Protein AF-A0AAE0S2U2-F1 (afdb_monomer)

Radius of gyration: 25.46 Å; Cα contacts (8 Å, |Δi|>4): 441; chains: 1; bounding box: 69×52×66 Å

Secondary structure (DSSP, 8-state):
-EESSS-TTT--EEEEEE--B-TT--BSS--EEEEPP--HHHHTTS-HHHHHHHHHTSHHHHHHH----HHHHHHHHHHHHHHHS-TT-----STTHHHHHHHHHHH-HHHHHHHHHHHHHHHHHHHHT-TTTT-----S---EEEEEE--TT-SHHHHHHHHHSTT--EEE-TTS---SSSTTSHHHHHHHHHHHHS--EEEEETTTTTTTS----PBPTTSPBPPP-HHHHHHHHHHHHHHHTT----EEEE--HHHHHHSPP-HHHHHHHHHHHHHHHHHHHTT--SEEEEEETTEEEEEEHHHHSS------TTSHHHHHHHHHH---TT-SS---

Sequence (340 aa):
MEMTGLNPLTDKVLEIAIVPTDSELNTLDAGFSMVVRYPESIVGEMDEWCLDQHTKNGLINECLKAPNVLTEVEQLSIDLLHAVYRKRQSPLCGNSVFQDRAFMKHHMFGLYSIFITGLLTSARDRDSGDTQCACGSDRQSEWYRFGEIDGARLGFIAATASIAQRDVNFVLIPEIPFELKGAKGFLQTLKERIRHKKHAVIVVAEGAGQHLLSSLKRTDPSGNPKMGDIGVYLKNQINEFFTSEGIEINLKYIDPSYLIRSVPPNTGDNLFSATLAQNAVHAAMSGYTDAVLSLWHGVYCIIPSHLTTSGINRVTPEGRLWLNVLESTGSLILLADYRI

Foldseek 3Di:
DDKLDQDLVQIADFKDWDFDADPVRHTQDPTDIAGAADDPVRSVVGDPVSVVVCVVVVSSVCNNVGPDHLQNVLVVLVVVCVVRDPQLQDADDDDCSVRVLSNCVRRRVVSNVSNVSNVVCVVCCVPPVDPPVPDDPDDDDADEEEEAEEDLQAQQVQLVVCLVDLQAQEGFTLVFAAACDDPLHPLNVVVVCCVVPVYHYYYYYQNGPQVVDDQPQDADPVRHRDTDRVQVVVQVVNVVSCVVVVHDDDHDYDYCHVVVVVDDDDPVRVVVVVVLVVVVVVCVVVPDDQWHWDADPNDIDTGHVVVVPPDDDYDDCPDPSNVSSCVSNVDPRGPPPPDD

Mean predicted aligned error: 17.21 Å

Nearest PDB structures (foldseek):
  7vh4-assembly2_A  TM=8.389E-01  e=1.187E-08  Escherichia coli K-12
  5cy4-assembly3_E  TM=8.244E-01  e=1.513E-08  Acinetobacter baumannii
  1j9a-assembly1_A-2  TM=8.000E-01  e=1.340E-08  Haemophilus influenzae
  7vh4-assembly1_C  TM=8.247E-01  e=2.462E-08  Escherichia coli K-12
  7vh4-assembly1_D-2  TM=7.919E-01  e=1.816E-08  Escherichia coli K-12

InterPro domains:
  IPR000023 Phosphofructokinase domain [PF00365] (148-283)
  IPR012337 Ribonuclease H-like superfamily [SSF53098] (1-109)
  IPR013520 Ribonuclease H-like domain [PF00929] (2-108)
  IPR035966 Phosphofructokinase superfamily [G3DSA:3.40.50.460] (133-271)
  IPR035966 Phosphofructokinase superfamily [SSF53784] (143-331)
  IPR036397 Ribonuclease H superfamily [G3DSA:3.30.420.10] (1-121)
  IPR050929 Phosphofructokinase type A [PTHR45770] (151-331)

Solvent-accessible surface area (backbone atoms only — not comparable to full-atom values): 19940 Å² total; per-residue (Å²): 109,44,55,48,59,92,46,54,90,79,39,51,75,40,33,47,66,49,70,47,54,52,98,86,67,49,71,76,47,89,55,52,74,49,49,23,45,49,58,66,75,65,63,67,68,30,51,75,66,52,47,53,53,32,54,75,74,42,49,53,65,44,18,64,67,35,88,40,46,65,71,54,55,34,50,52,53,42,52,53,48,58,72,76,34,63,93,48,68,53,79,88,78,67,98,59,42,68,59,50,48,48,35,25,55,65,78,31,50,72,46,37,45,53,40,49,51,11,53,52,36,69,54,36,49,61,73,76,73,41,102,44,93,81,68,76,95,68,88,85,84,64,71,30,48,38,37,36,34,70,21,81,73,36,27,58,55,46,44,52,51,34,52,75,41,66,73,34,40,42,80,43,24,42,78,56,78,78,52,60,67,58,94,85,6,53,55,48,51,50,51,52,42,37,76,76,65,66,49,56,28,40,38,34,14,47,33,16,64,57,88,77,46,82,81,63,93,43,60,47,100,87,70,46,78,50,78,67,68,42,63,64,51,49,53,51,53,50,53,55,50,34,58,75,69,74,46,91,78,52,81,41,81,41,74,48,45,65,59,67,73,68,53,79,75,51,74,68,54,48,54,51,51,53,52,51,52,54,52,48,52,51,40,45,76,71,67,56,69,72,58,43,80,47,78,55,97,92,39,84,41,83,38,52,44,76,65,64,73,72,59,78,90,67,66,46,78,90,31,71,70,42,49,48,33,38,67,46,29,68,44,81,78,71,66,82,78,74,72,131

Structure (mmCIF, N/CA/C/O backbone):
data_AF-A0AAE0S2U2-F1
#
_entry.id   AF-A0AAE0S2U2-F1
#
loop_
_atom_site.group_PDB
_atom_site.id
_atom_site.type_symbol
_atom_site.label_atom_id
_atom_site.label_alt_id
_atom_site.label_comp_id
_atom_site.label_asym_id
_atom_site.label_entity_id
_atom_site.label_seq_id
_atom_site.pdbx_PDB_ins_code
_atom_site.Cartn_x
_atom_site.Cartn_y
_atom_site.Cartn_z
_atom_site.occupancy
_atom_site.B_iso_or_equiv
_atom_site.auth_seq_id
_atom_site.auth_comp_id
_atom_site.auth_asym_id
_atom_site.auth_atom_id
_atom_site.pdbx_PDB_model_num
ATOM 1 N N . MET A 1 1 ? 20.620 13.687 2.223 1.00 87.88 1 MET A N 1
ATOM 2 C CA . MET A 1 1 ? 21.925 13.547 1.541 1.00 87.88 1 MET A CA 1
ATOM 3 C C . MET A 1 1 ? 21.866 14.386 0.275 1.00 87.88 1 MET A C 1
ATOM 5 O O . MET A 1 1 ? 20.804 14.406 -0.332 1.00 87.88 1 MET A O 1
ATOM 9 N N . GLU A 1 2 ? 22.943 15.065 -0.117 1.00 91.38 2 GLU A N 1
ATOM 10 C CA . GLU A 1 2 ? 22.978 15.827 -1.378 1.00 91.38 2 GLU A CA 1
ATOM 11 C C . GLU A 1 2 ? 23.714 15.041 -2.464 1.00 91.38 2 GLU A C 1
ATOM 13 O O . GLU A 1 2 ? 24.651 14.288 -2.179 1.00 91.38 2 GLU A O 1
ATOM 18 N N . MET A 1 3 ? 23.271 15.178 -3.713 1.00 92.94 3 MET A N 1
ATOM 19 C CA . MET A 1 3 ? 23.683 14.325 -4.833 1.00 92.94 3 MET A CA 1
ATOM 20 C C . MET A 1 3 ? 23.850 15.139 -6.120 1.00 92.94 3 MET A C 1
ATOM 22 O O . MET A 1 3 ? 23.280 16.222 -6.256 1.00 92.94 3 MET A O 1
ATOM 26 N N . THR A 1 4 ? 24.580 14.586 -7.091 1.00 91.06 4 THR A N 1
ATOM 27 C CA . THR A 1 4 ? 24.701 15.164 -8.443 1.00 91.06 4 THR A CA 1
ATOM 28 C C . THR A 1 4 ? 23.461 14.945 -9.321 1.00 91.06 4 THR A C 1
ATOM 30 O O . THR A 1 4 ? 23.426 15.401 -10.457 1.00 91.06 4 THR A O 1
ATOM 33 N N . GLY A 1 5 ? 22.455 14.227 -8.820 1.00 89.94 5 GLY A N 1
ATOM 34 C CA . GLY A 1 5 ? 21.227 13.901 -9.538 1.00 89.94 5 GLY A CA 1
ATOM 35 C C . GLY A 1 5 ? 20.399 12.854 -8.791 1.00 89.94 5 GLY A C 1
ATOM 36 O O . GLY A 1 5 ? 20.626 12.592 -7.607 1.00 89.94 5 GLY A O 1
ATOM 37 N N . LEU A 1 6 ? 19.416 12.258 -9.473 1.00 87.81 6 LEU A N 1
ATOM 38 C CA . LEU A 1 6 ? 18.463 11.312 -8.878 1.00 87.81 6 LEU A CA 1
ATOM 39 C C . LEU A 1 6 ? 18.668 9.844 -9.292 1.00 87.81 6 LEU A C 1
ATOM 41 O O . LEU A 1 6 ? 17.897 8.984 -8.861 1.00 87.81 6 LEU A O 1
ATOM 45 N N . ASN A 1 7 ? 19.683 9.522 -10.090 1.00 87.94 7 ASN A N 1
ATOM 46 C CA . ASN A 1 7 ? 19.990 8.167 -10.536 1.00 87.94 7 ASN A CA 1
ATOM 47 C C . ASN A 1 7 ? 21.205 7.583 -9.782 1.00 87.94 7 ASN A C 1
ATOM 49 O O . ASN A 1 7 ? 22.346 7.889 -10.125 1.00 87.94 7 ASN A O 1
ATOM 53 N N . PRO A 1 8 ? 21.000 6.649 -8.833 1.00 87.75 8 PRO A N 1
ATOM 54 C CA . PRO A 1 8 ? 22.076 6.076 -8.018 1.00 87.75 8 PRO A CA 1
ATOM 55 C C . PRO A 1 8 ? 23.135 5.279 -8.790 1.00 87.75 8 PRO A C 1
ATOM 57 O O . PRO A 1 8 ? 24.134 4.889 -8.203 1.00 87.75 8 PRO A O 1
ATOM 60 N N . LEU A 1 9 ? 22.898 4.936 -10.062 1.00 85.94 9 LEU A N 1
ATOM 61 C CA . LEU A 1 9 ? 23.867 4.189 -10.873 1.00 85.94 9 LEU A CA 1
ATOM 62 C C . LEU A 1 9 ? 24.888 5.107 -11.550 1.00 85.94 9 LEU A C 1
ATOM 64 O O . LEU A 1 9 ? 26.018 4.692 -11.808 1.00 85.94 9 LEU A O 1
ATOM 68 N N . THR A 1 10 ? 24.488 6.337 -11.869 1.00 87.94 10 THR A N 1
ATOM 69 C CA . THR A 1 10 ? 25.314 7.299 -12.610 1.00 87.94 10 THR A CA 1
ATOM 70 C C . THR A 1 10 ? 25.823 8.403 -11.699 1.00 87.94 10 THR A C 1
ATOM 72 O O . THR A 1 10 ? 27.013 8.726 -11.722 1.00 87.94 10 THR A O 1
ATOM 75 N N . ASP A 1 11 ? 24.947 8.907 -10.840 1.00 92.94 11 ASP A N 1
ATOM 76 C CA . ASP A 1 11 ? 25.164 10.109 -10.051 1.00 92.94 11 ASP A CA 1
ATOM 77 C C . ASP A 1 11 ? 25.975 9.797 -8.786 1.00 92.94 11 ASP A C 1
ATOM 79 O O . ASP A 1 11 ? 26.218 8.638 -8.447 1.00 92.94 11 ASP A O 1
ATOM 83 N N . LYS A 1 12 ? 26.469 10.832 -8.104 1.00 92.75 12 LYS A N 1
ATOM 84 C CA . LYS A 1 12 ? 27.379 10.733 -6.955 1.00 92.75 12 LYS A CA 1
ATOM 85 C C . LYS A 1 12 ? 26.814 11.440 -5.728 1.00 92.75 12 LYS A C 1
ATOM 87 O O . LYS A 1 12 ? 26.035 12.381 -5.850 1.00 92.75 12 LYS A O 1
ATOM 92 N N . VAL A 1 13 ? 27.238 10.986 -4.548 1.00 94.31 13 VAL A N 1
ATOM 93 C CA . VAL A 1 13 ? 26.891 11.581 -3.248 1.00 94.31 13 VAL A CA 1
ATOM 94 C C . VAL A 1 13 ? 27.828 12.746 -2.956 1.00 94.31 13 VAL A C 1
ATOM 96 O O . VAL A 1 13 ? 29.007 12.510 -2.727 1.00 94.31 13 VAL A O 1
ATOM 99 N N . LEU A 1 14 ? 27.318 13.976 -2.935 1.00 93.44 14 LEU A N 1
ATOM 100 C CA . LEU A 1 14 ? 28.101 15.195 -2.705 1.00 93.44 14 LEU A CA 1
ATOM 101 C C . LEU A 1 14 ? 28.275 15.517 -1.219 1.00 93.44 14 LEU A C 1
ATOM 103 O O . LEU A 1 14 ? 29.364 15.897 -0.800 1.00 93.44 14 LEU A O 1
ATOM 107 N N . GLU A 1 15 ? 27.225 15.350 -0.417 1.00 93.62 15 GLU A N 1
ATOM 108 C CA . GLU A 1 15 ? 27.250 15.679 1.011 1.00 93.62 15 GLU A CA 1
ATOM 109 C C . GLU A 1 15 ? 26.407 14.704 1.826 1.00 93.62 15 GLU A C 1
ATOM 111 O O . GLU A 1 15 ? 25.325 14.267 1.414 1.00 93.62 15 GLU A O 1
ATOM 116 N N . ILE A 1 16 ? 26.896 14.405 3.027 1.00 92.62 16 ILE A N 1
ATOM 117 C CA . ILE A 1 16 ? 26.195 13.599 4.015 1.00 92.62 16 ILE A CA 1
ATOM 118 C C . ILE A 1 16 ? 26.102 14.374 5.318 1.00 92.62 16 ILE A C 1
ATOM 120 O O . ILE A 1 16 ? 27.118 14.724 5.914 1.00 92.62 16 ILE A O 1
ATOM 124 N N . ALA A 1 17 ? 24.866 14.562 5.772 1.00 90.94 17 ALA A N 1
ATOM 125 C CA . ALA A 1 17 ? 24.547 15.085 7.086 1.00 90.94 17 ALA A CA 1
ATOM 126 C C . ALA A 1 17 ? 23.823 14.008 7.900 1.00 90.94 17 ALA A C 1
ATOM 128 O O . ALA A 1 17 ? 22.846 13.421 7.425 1.00 90.94 17 ALA A O 1
ATOM 129 N N . ILE A 1 18 ? 24.295 13.743 9.117 1.00 89.44 18 ILE A N 1
ATOM 130 C CA . ILE A 1 18 ? 23.689 12.780 10.041 1.00 89.44 18 ILE A CA 1
ATOM 131 C C . ILE A 1 18 ? 23.432 13.490 11.359 1.00 89.44 18 ILE A C 1
ATOM 133 O O . ILE A 1 18 ? 24.363 14.008 11.963 1.00 89.44 18 ILE A O 1
ATOM 137 N N . VAL A 1 19 ? 22.181 13.458 11.821 1.00 89.81 19 VAL A N 1
ATOM 138 C CA . VAL A 1 19 ? 21.776 13.954 13.142 1.00 89.81 19 VAL A CA 1
ATOM 139 C C . VAL A 1 19 ? 21.054 12.826 13.884 1.00 89.81 19 VAL A C 1
ATOM 141 O O . VAL A 1 19 ? 19.895 12.532 13.575 1.00 89.81 19 VAL A O 1
ATOM 144 N N . PRO A 1 20 ? 21.724 12.151 14.833 1.00 87.38 20 PRO A N 1
ATOM 145 C CA . PRO A 1 20 ? 21.109 11.092 15.622 1.00 87.38 20 PRO A CA 1
ATOM 146 C C . PRO A 1 20 ? 20.033 11.642 16.565 1.00 87.38 20 PRO A C 1
ATOM 148 O O . PRO A 1 20 ? 20.281 12.569 17.335 1.00 87.38 20 PRO A O 1
ATOM 151 N N . THR A 1 21 ? 18.842 11.049 16.533 1.00 84.31 21 THR A N 1
ATOM 152 C CA . THR A 1 21 ? 17.700 11.421 17.382 1.00 84.31 21 THR A CA 1
ATOM 153 C C . THR A 1 21 ? 17.050 10.212 18.057 1.00 84.31 21 THR A C 1
ATOM 155 O O . THR A 1 21 ? 17.259 9.065 17.642 1.00 84.31 21 THR A O 1
ATOM 158 N N . ASP A 1 22 ? 16.283 10.462 19.119 1.00 81.38 22 ASP A N 1
ATOM 159 C CA . ASP A 1 22 ? 15.347 9.492 19.694 1.00 81.38 22 ASP A CA 1
ATOM 160 C C . ASP A 1 22 ? 13.987 9.495 18.960 1.00 81.38 22 ASP A C 1
ATOM 162 O O . ASP A 1 22 ? 13.779 10.204 17.974 1.00 81.38 22 ASP A O 1
ATOM 166 N N . SER A 1 23 ? 13.034 8.684 19.429 1.00 77.19 23 SER A N 1
ATOM 167 C CA . SER A 1 23 ? 11.693 8.593 18.831 1.00 77.19 23 SER A CA 1
ATOM 168 C C . SER A 1 23 ? 10.849 9.867 18.958 1.00 77.19 23 SER A C 1
ATOM 170 O O . SER A 1 23 ? 9.829 9.975 18.281 1.00 77.19 23 SER A O 1
ATOM 172 N N . GLU A 1 24 ? 11.242 10.802 19.823 1.00 81.62 24 GLU A N 1
ATOM 173 C CA . GLU A 1 24 ? 10.578 12.092 20.037 1.00 81.62 24 GLU A CA 1
ATOM 174 C C . GLU A 1 24 ? 11.310 13.245 19.326 1.00 81.62 24 GLU A C 1
ATOM 176 O O . GLU A 1 24 ? 10.922 14.401 19.474 1.00 81.62 24 GLU A O 1
ATOM 181 N N . LEU A 1 25 ? 12.312 12.925 18.493 1.00 80.69 25 LEU A N 1
ATOM 182 C CA . LEU A 1 25 ? 13.157 13.863 17.747 1.00 80.69 25 LEU A CA 1
ATOM 183 C C . LEU A 1 25 ? 14.095 14.708 18.624 1.00 80.69 25 LEU A C 1
ATOM 185 O O . LEU A 1 25 ? 14.601 15.734 18.165 1.00 80.69 25 LEU A O 1
ATOM 189 N N . ASN A 1 26 ? 14.392 14.271 19.850 1.00 85.69 26 ASN A N 1
ATOM 190 C CA . ASN A 1 26 ? 15.444 14.896 20.648 1.00 85.69 26 ASN A CA 1
ATOM 191 C C . ASN A 1 26 ? 16.816 14.440 20.135 1.00 85.69 26 ASN A C 1
ATOM 193 O O . ASN A 1 26 ? 17.039 13.250 19.903 1.00 85.69 26 ASN A O 1
ATOM 197 N N . THR A 1 27 ? 17.749 15.378 19.959 1.00 87.75 27 THR A N 1
ATOM 198 C CA . THR A 1 27 ? 19.104 15.092 19.465 1.00 87.75 27 THR A CA 1
ATOM 199 C C . THR A 1 27 ? 19.913 14.320 20.504 1.00 87.75 27 THR A C 1
ATOM 201 O O . THR A 1 27 ? 20.124 14.811 21.613 1.00 87.75 27 THR A O 1
ATOM 204 N N . LEU A 1 28 ? 20.386 13.130 20.132 1.00 86.25 28 LEU A N 1
ATOM 205 C CA . LEU A 1 28 ? 21.233 12.272 20.970 1.00 86.25 28 LEU A CA 1
ATOM 206 C C . LEU A 1 28 ? 22.717 12.626 20.849 1.00 86.25 28 LEU A C 1
ATOM 208 O O . LEU A 1 28 ? 23.489 12.376 21.770 1.00 86.25 28 LEU A O 1
ATOM 212 N N . ASP A 1 29 ? 23.099 13.200 19.711 1.00 89.38 29 ASP A N 1
ATOM 213 C CA . ASP A 1 29 ? 24.448 13.653 19.398 1.00 89.38 29 ASP A CA 1
ATOM 214 C C . ASP A 1 29 ? 24.367 14.894 18.493 1.00 89.38 29 ASP A C 1
ATOM 216 O O . ASP A 1 29 ? 23.346 15.120 17.835 1.00 89.38 29 ASP A O 1
ATOM 220 N N . ALA A 1 30 ? 25.430 15.701 18.458 1.00 85.69 30 ALA A N 1
ATOM 221 C CA . ALA A 1 30 ? 25.518 16.849 17.556 1.00 85.69 30 ALA A CA 1
ATOM 222 C C . ALA A 1 30 ? 25.538 16.422 16.078 1.00 85.69 30 ALA A C 1
ATOM 224 O O . ALA A 1 30 ? 25.157 17.207 15.208 1.00 85.69 30 ALA A O 1
ATOM 225 N N . GLY A 1 31 ? 25.947 15.181 15.802 1.00 89.12 31 GLY A N 1
ATOM 226 C CA . GLY A 1 31 ? 26.053 14.657 14.456 1.00 89.12 31 GLY A CA 1
ATOM 227 C C . GLY A 1 31 ? 27.184 15.315 13.671 1.00 89.12 31 GLY A C 1
ATOM 228 O O . GLY A 1 31 ? 28.122 15.878 14.238 1.00 89.12 31 GLY A O 1
ATOM 229 N N . PHE A 1 32 ? 27.105 15.249 12.345 1.00 90.81 32 PHE A N 1
ATOM 230 C CA . PHE A 1 32 ? 28.020 15.979 11.468 1.00 90.81 32 PHE A CA 1
ATOM 231 C C . PHE A 1 32 ? 27.397 16.256 10.100 1.00 90.81 32 PHE A C 1
ATOM 233 O O . PHE A 1 32 ? 26.451 15.581 9.697 1.00 90.81 32 PHE A O 1
ATOM 240 N N . SER A 1 33 ? 27.988 17.213 9.377 1.00 93.56 33 SER A N 1
ATOM 241 C CA . SER A 1 33 ? 27.815 17.396 7.932 1.00 93.56 33 SER A CA 1
ATOM 242 C C . SER A 1 33 ? 29.179 17.347 7.259 1.00 93.56 33 SER A C 1
ATOM 244 O O . SER A 1 33 ? 30.110 18.021 7.705 1.00 93.56 33 SER A O 1
ATOM 246 N N . MET A 1 34 ? 29.323 16.521 6.228 1.00 93.12 34 MET A N 1
ATOM 247 C CA . MET A 1 34 ? 30.580 16.343 5.510 1.00 93.12 34 MET A CA 1
ATOM 248 C C . MET A 1 34 ? 30.359 16.325 4.005 1.00 93.12 34 MET A C 1
ATOM 250 O O . MET A 1 34 ? 29.594 15.516 3.478 1.00 93.12 34 MET A O 1
ATOM 254 N N . VAL A 1 35 ? 31.117 17.180 3.325 1.00 95.31 35 VAL A N 1
ATOM 255 C CA . VAL A 1 35 ? 31.171 17.271 1.867 1.00 95.31 35 VAL A CA 1
ATOM 256 C C . VAL A 1 35 ? 32.266 16.350 1.328 1.00 95.31 35 VAL A C 1
ATOM 258 O O . VAL A 1 35 ? 33.365 16.272 1.891 1.00 95.31 35 VAL A O 1
ATOM 261 N N . VAL A 1 36 ? 31.959 15.648 0.239 1.00 95.12 36 VAL A N 1
ATOM 262 C CA . VAL A 1 36 ? 32.823 14.676 -0.435 1.00 95.12 36 VAL A CA 1
ATOM 263 C C . VAL A 1 36 ? 33.561 15.342 -1.590 1.00 95.12 36 VAL A C 1
ATOM 265 O O . VAL A 1 36 ? 32.995 16.119 -2.360 1.00 95.12 36 VAL A O 1
ATOM 268 N N . ARG A 1 37 ? 34.844 15.009 -1.741 1.00 94.88 37 ARG A N 1
ATOM 269 C CA . ARG A 1 37 ? 35.672 15.550 -2.809 1.00 94.88 37 ARG A CA 1
ATOM 270 C C . ARG A 1 37 ? 35.372 14.915 -4.163 1.00 94.88 37 ARG A C 1
ATOM 272 O O . ARG A 1 37 ? 35.524 13.704 -4.320 1.00 94.88 37 ARG A O 1
ATOM 279 N N . TYR A 1 38 ? 35.107 15.750 -5.167 1.00 93.56 38 TYR A N 1
ATOM 280 C CA . TYR A 1 38 ? 35.032 15.336 -6.572 1.00 93.56 38 TYR A CA 1
ATOM 281 C C . TYR A 1 38 ? 35.794 16.291 -7.499 1.00 93.56 38 TYR A C 1
ATOM 283 O O . TYR A 1 38 ? 35.880 17.485 -7.213 1.00 93.56 38 TYR A O 1
ATOM 291 N N . PRO A 1 39 ? 36.364 15.789 -8.613 1.00 91.31 39 PRO A N 1
ATOM 292 C CA . PRO A 1 39 ? 36.924 16.633 -9.660 1.00 91.31 39 PRO A CA 1
ATOM 293 C C . PRO A 1 39 ? 35.818 17.372 -10.425 1.00 91.31 39 PRO A C 1
ATOM 295 O O . PRO A 1 39 ? 34.689 16.891 -10.533 1.00 91.31 39 PRO A O 1
ATOM 298 N N . GLU A 1 40 ? 36.178 18.499 -11.039 1.00 88.94 40 GLU A N 1
ATOM 299 C CA . GLU A 1 40 ? 35.266 19.328 -11.838 1.00 88.94 40 GLU A CA 1
ATOM 300 C C . GLU A 1 40 ? 34.581 18.546 -12.965 1.00 88.94 40 GLU A C 1
ATOM 302 O O . GLU A 1 40 ? 33.429 18.814 -13.277 1.00 88.94 40 GLU A O 1
ATOM 307 N N . SER A 1 41 ? 35.233 17.514 -13.508 1.00 87.81 41 SER A N 1
ATOM 308 C CA . SER A 1 41 ? 34.644 16.653 -14.537 1.00 87.81 41 SER A CA 1
ATOM 309 C C . SER A 1 41 ? 33.381 15.922 -14.072 1.00 87.81 41 SER A C 1
ATOM 311 O O . SER A 1 41 ? 32.479 15.735 -14.867 1.00 87.81 41 SER A O 1
ATOM 313 N N . ILE A 1 42 ? 33.302 15.517 -12.800 1.00 85.56 42 ILE A N 1
ATOM 314 C CA . ILE A 1 42 ? 32.126 14.821 -12.246 1.00 85.56 42 ILE A CA 1
ATOM 315 C C . ILE A 1 42 ? 31.060 15.834 -11.833 1.00 85.56 42 ILE A C 1
ATOM 317 O O . ILE A 1 42 ? 29.869 15.623 -12.035 1.00 85.56 42 ILE A O 1
ATOM 321 N N . VAL A 1 43 ? 31.492 16.951 -11.253 1.00 85.94 43 VAL A N 1
ATOM 322 C CA . VAL A 1 43 ? 30.591 18.011 -10.795 1.00 85.94 43 VAL A CA 1
ATOM 323 C C . VAL A 1 43 ? 29.932 18.716 -11.992 1.00 85.94 43 VAL A C 1
ATOM 325 O O . VAL A 1 43 ? 28.767 19.084 -11.926 1.00 85.94 43 VAL A O 1
ATOM 328 N N . GLY A 1 44 ? 30.643 18.853 -13.112 1.00 81.00 44 GLY A N 1
ATOM 329 C CA . GLY A 1 44 ? 30.143 19.466 -14.344 1.00 81.00 44 GLY A CA 1
ATOM 330 C C . GLY A 1 44 ? 29.220 18.580 -15.187 1.00 81.00 44 GLY A C 1
ATOM 331 O O . GLY A 1 44 ? 28.610 19.088 -16.122 1.00 81.00 44 GLY A O 1
ATOM 332 N N . GLU A 1 45 ? 29.097 17.285 -14.875 1.00 85.56 45 GLU A N 1
ATOM 333 C CA . GLU A 1 45 ? 28.156 16.361 -15.538 1.00 85.56 45 GLU A CA 1
ATOM 334 C C . GLU A 1 45 ? 26.721 16.465 -14.985 1.00 85.56 45 GLU A C 1
ATOM 336 O O . GLU A 1 45 ? 25.808 15.828 -15.509 1.00 85.56 45 GLU A O 1
ATOM 341 N N . MET A 1 46 ? 26.516 17.273 -13.939 1.00 87.56 46 MET A N 1
ATOM 342 C CA . MET A 1 46 ? 25.204 17.549 -13.354 1.00 87.56 46 MET A CA 1
ATOM 343 C C . MET A 1 46 ? 24.250 18.222 -14.346 1.00 87.56 46 MET A C 1
ATOM 345 O O . MET A 1 46 ? 24.666 18.996 -15.210 1.00 87.56 46 MET A O 1
ATOM 349 N N . ASP A 1 47 ? 22.949 17.973 -14.184 1.00 86.56 47 ASP A N 1
ATOM 350 C CA . ASP A 1 47 ? 21.938 18.716 -14.933 1.00 86.56 47 ASP A CA 1
ATOM 351 C C . ASP A 1 47 ? 21.919 20.213 -14.552 1.00 86.56 47 ASP A C 1
ATOM 353 O O . ASP A 1 47 ? 22.444 20.634 -13.515 1.00 86.56 47 ASP A O 1
ATOM 357 N N . GLU A 1 48 ? 21.322 21.038 -15.419 1.00 87.38 48 GLU A N 1
ATOM 358 C CA . GLU A 1 48 ? 21.303 22.501 -15.267 1.00 87.38 48 GLU A CA 1
ATOM 359 C C . GLU A 1 48 ? 20.673 22.945 -13.936 1.00 87.38 48 GLU A C 1
ATOM 361 O O . GLU A 1 48 ? 21.101 23.934 -13.338 1.00 87.38 48 GLU A O 1
ATOM 366 N N . TRP A 1 49 ? 19.687 22.194 -13.439 1.00 88.25 49 TRP A N 1
ATOM 367 C CA . TRP A 1 49 ? 19.002 22.514 -12.193 1.00 88.25 49 TRP A CA 1
ATOM 368 C C . TRP A 1 49 ? 19.884 22.218 -10.974 1.00 88.25 49 TRP A C 1
ATOM 370 O O . TRP A 1 49 ? 20.021 23.073 -10.096 1.00 88.25 49 TRP A O 1
ATOM 380 N N . CYS A 1 50 ? 20.527 21.049 -10.934 1.00 86.06 50 CYS A N 1
ATOM 381 C CA . CYS A 1 50 ? 21.470 20.661 -9.888 1.00 86.06 50 CYS A CA 1
ATOM 382 C C . CYS A 1 50 ? 22.673 21.608 -9.844 1.00 86.06 50 CYS A C 1
ATOM 384 O O . CYS A 1 50 ? 23.077 22.029 -8.760 1.00 86.06 50 CYS A O 1
ATOM 386 N N . LEU A 1 51 ? 23.205 22.002 -11.005 1.00 87.00 51 LEU A N 1
ATOM 387 C CA . LEU A 1 51 ? 24.285 22.986 -11.088 1.00 87.00 51 LEU A CA 1
ATOM 388 C C . LEU A 1 51 ? 23.876 24.333 -10.487 1.00 87.00 51 LEU A C 1
ATOM 390 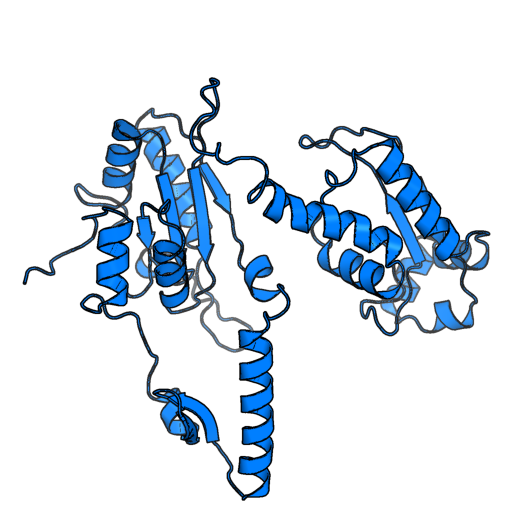O O . LEU A 1 51 ? 24.615 24.883 -9.672 1.00 87.00 51 LEU A O 1
ATOM 394 N N . ASP A 1 52 ? 22.706 24.863 -10.849 1.00 88.19 52 ASP A N 1
ATOM 395 C CA . ASP A 1 52 ? 22.219 26.146 -10.330 1.00 88.19 52 ASP A CA 1
ATOM 396 C C . ASP A 1 52 ? 21.990 26.102 -8.809 1.00 88.19 52 ASP A C 1
ATOM 398 O O . ASP A 1 52 ? 22.454 26.991 -8.087 1.00 88.19 52 ASP A O 1
ATOM 402 N N . GLN A 1 53 ? 21.343 25.050 -8.297 1.00 90.00 53 GLN A N 1
ATOM 403 C CA . GLN A 1 53 ? 21.101 24.897 -6.858 1.00 90.00 53 GLN A CA 1
ATOM 404 C C . GLN A 1 53 ? 22.402 24.767 -6.064 1.00 90.00 53 GLN A C 1
ATOM 406 O O . GLN A 1 53 ? 22.613 25.512 -5.101 1.00 90.00 53 GLN A O 1
ATOM 411 N N . HIS A 1 54 ? 23.305 23.886 -6.502 1.00 89.56 54 HIS A N 1
ATOM 412 C CA . HIS A 1 54 ? 24.566 23.630 -5.802 1.00 89.56 54 HIS A CA 1
ATOM 413 C C . HIS A 1 54 ? 25.605 24.745 -5.986 1.00 89.56 54 HIS A C 1
ATOM 415 O O . HIS A 1 54 ? 26.566 24.859 -5.223 1.00 89.56 54 HIS A O 1
ATOM 421 N N . THR A 1 55 ? 25.420 25.612 -6.985 1.00 90.12 55 THR A N 1
ATOM 422 C CA . THR A 1 55 ? 26.185 26.861 -7.106 1.00 90.12 55 THR A CA 1
ATOM 423 C C . THR A 1 55 ? 25.683 27.889 -6.095 1.00 90.12 55 THR A C 1
ATOM 425 O O . THR A 1 55 ? 26.489 28.532 -5.422 1.00 90.12 55 THR A O 1
ATOM 428 N N . LYS A 1 56 ? 24.358 28.037 -5.953 1.00 88.94 56 LYS A N 1
ATOM 429 C CA . LYS A 1 56 ? 23.732 29.012 -5.044 1.00 88.94 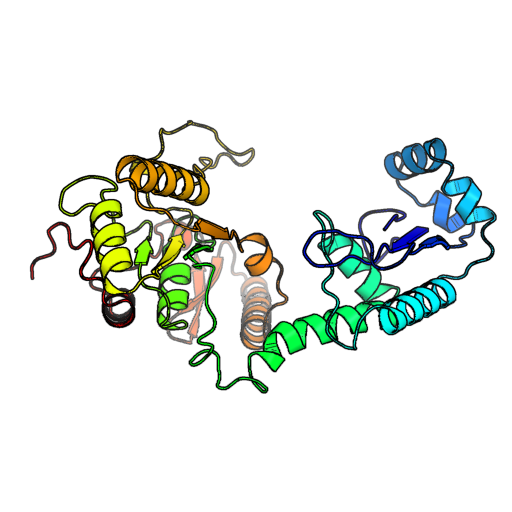56 LYS A CA 1
ATOM 430 C C . LYS A 1 56 ? 24.024 28.735 -3.574 1.00 88.94 56 LYS A C 1
ATOM 432 O O . LYS A 1 56 ? 24.246 29.681 -2.823 1.00 88.94 56 LYS A O 1
ATOM 437 N N . ASN A 1 57 ? 24.025 27.466 -3.167 1.00 87.94 57 ASN A N 1
ATOM 438 C CA . ASN A 1 57 ? 24.340 27.067 -1.792 1.00 87.94 57 ASN A CA 1
ATOM 439 C C . ASN A 1 57 ? 25.859 26.945 -1.527 1.00 87.94 57 ASN A C 1
ATOM 441 O O . ASN A 1 57 ? 26.260 26.764 -0.383 1.00 87.94 57 ASN A O 1
ATOM 445 N N . GLY A 1 58 ? 26.702 27.083 -2.560 1.00 91.12 58 GLY A N 1
ATOM 446 C CA . GLY A 1 58 ? 28.161 27.008 -2.460 1.00 91.12 58 GLY A CA 1
ATOM 447 C C . GLY A 1 58 ? 28.747 25.591 -2.470 1.00 91.12 58 GLY A C 1
ATOM 448 O O . GLY A 1 58 ? 29.974 25.460 -2.503 1.00 91.12 58 GLY A O 1
ATOM 449 N N . LEU A 1 59 ? 27.914 24.547 -2.517 1.00 91.12 59 LEU A N 1
ATOM 450 C CA . LEU A 1 59 ? 28.323 23.148 -2.383 1.00 91.12 59 LEU A CA 1
ATOM 451 C C . LEU A 1 59 ? 29.301 22.707 -3.478 1.00 91.12 59 LEU A C 1
ATOM 453 O O . LEU A 1 59 ? 30.227 21.948 -3.201 1.00 91.12 59 LEU A O 1
ATOM 457 N N . ILE A 1 60 ? 29.174 23.227 -4.703 1.00 89.94 60 ILE A N 1
ATOM 458 C CA . ILE A 1 60 ? 30.126 22.943 -5.795 1.00 89.94 60 ILE A CA 1
ATOM 459 C C . ILE A 1 60 ? 31.552 23.350 -5.406 1.00 89.94 60 ILE A C 1
ATOM 461 O O . ILE A 1 60 ? 32.495 22.571 -5.554 1.00 89.94 60 ILE A O 1
ATOM 465 N N . ASN A 1 61 ? 31.715 24.557 -4.863 1.00 90.69 61 ASN A N 1
ATOM 466 C CA . ASN A 1 61 ? 33.024 25.060 -4.454 1.00 90.69 61 ASN A CA 1
ATOM 467 C C . ASN A 1 61 ? 33.588 24.276 -3.266 1.00 90.69 61 ASN A C 1
ATOM 469 O O . ASN A 1 61 ? 34.807 24.111 -3.168 1.00 90.69 61 ASN A O 1
ATOM 473 N N . GLU A 1 62 ? 32.718 23.802 -2.376 1.00 92.19 62 GLU A N 1
ATOM 474 C CA . GLU A 1 62 ? 33.108 22.954 -1.254 1.00 92.19 62 GLU A CA 1
ATOM 475 C C . GLU A 1 62 ? 33.536 21.563 -1.724 1.00 92.19 62 GLU A C 1
ATOM 477 O O . GLU A 1 62 ? 34.607 21.114 -1.330 1.00 92.19 62 GLU A O 1
ATOM 482 N N . CYS A 1 63 ? 32.810 20.931 -2.650 1.00 92.44 63 CYS A N 1
ATOM 483 C CA . CYS A 1 63 ? 33.166 19.625 -3.219 1.00 92.44 63 CYS A CA 1
ATOM 484 C C . CYS A 1 63 ? 34.537 19.637 -3.911 1.00 92.44 63 CYS A C 1
ATOM 486 O O . CYS A 1 63 ? 35.306 18.684 -3.795 1.00 92.44 63 CYS A O 1
ATOM 488 N N . LEU A 1 64 ? 34.893 20.725 -4.600 1.00 90.81 64 LEU A N 1
ATOM 489 C CA . LEU A 1 64 ? 36.201 20.846 -5.258 1.00 90.81 64 LEU A CA 1
ATOM 490 C C . LEU A 1 64 ? 37.362 20.961 -4.246 1.00 90.81 64 LEU A C 1
ATOM 492 O O . LEU A 1 64 ? 38.485 20.507 -4.503 1.00 90.81 64 LEU A O 1
ATOM 496 N N . LYS A 1 65 ? 37.104 21.570 -3.082 1.00 92.62 65 LYS A N 1
ATOM 497 C CA . LYS A 1 65 ? 38.115 21.879 -2.055 1.00 92.62 65 LYS A CA 1
ATOM 498 C C . LYS A 1 65 ? 38.149 20.883 -0.899 1.00 92.62 65 LYS A C 1
ATOM 500 O O . LYS A 1 65 ? 39.157 20.844 -0.194 1.00 92.62 65 LYS A O 1
ATOM 505 N N . ALA A 1 66 ? 37.082 20.112 -0.701 1.00 91.19 66 ALA A N 1
ATOM 506 C CA . ALA A 1 66 ? 36.927 19.199 0.419 1.00 91.19 66 ALA A CA 1
ATOM 507 C C . ALA A 1 66 ? 38.106 18.213 0.490 1.00 91.19 66 ALA A C 1
ATOM 509 O O . ALA A 1 66 ? 38.572 17.733 -0.547 1.00 91.19 66 ALA A O 1
ATOM 510 N N . PRO A 1 67 ? 38.609 17.892 1.694 1.00 91.25 67 PRO A N 1
ATOM 511 C CA . PRO A 1 67 ? 39.659 16.893 1.850 1.00 91.25 67 PRO A CA 1
ATOM 512 C C . PRO A 1 67 ? 39.110 15.460 1.865 1.00 91.25 67 PRO A C 1
ATOM 514 O O . PRO A 1 67 ? 39.883 14.527 1.683 1.00 91.25 67 PRO A O 1
ATOM 517 N N . ASN A 1 68 ? 37.802 15.288 2.078 1.00 93.38 68 ASN A N 1
ATOM 518 C CA . ASN A 1 68 ? 37.210 14.000 2.429 1.00 93.38 68 ASN A CA 1
ATOM 519 C C . ASN A 1 68 ? 36.949 13.133 1.198 1.00 93.38 68 ASN A C 1
ATOM 521 O O . ASN A 1 68 ? 36.356 13.590 0.216 1.00 93.38 68 ASN A O 1
ATOM 525 N N . VAL A 1 69 ? 37.307 11.855 1.280 1.00 94.19 69 VAL A N 1
ATOM 526 C CA . VAL A 1 69 ? 36.922 10.848 0.282 1.00 94.19 69 VAL A CA 1
ATOM 527 C C . VAL A 1 69 ? 35.674 10.101 0.759 1.00 94.19 69 VAL A C 1
ATOM 529 O O . VAL A 1 69 ? 35.488 9.891 1.955 1.00 94.19 69 VAL A O 1
ATOM 532 N N . LEU A 1 70 ? 34.817 9.660 -0.169 1.00 93.06 70 LEU A N 1
ATOM 533 C CA . LEU A 1 70 ? 33.536 9.013 0.151 1.00 93.06 70 LEU A CA 1
ATOM 534 C C . LEU A 1 70 ? 33.670 7.836 1.133 1.00 93.06 70 LEU A C 1
ATOM 536 O O . LEU A 1 70 ? 32.849 7.692 2.031 1.00 93.06 70 LEU A O 1
ATOM 540 N N . THR A 1 71 ? 34.723 7.028 0.997 1.00 92.50 71 THR A N 1
ATOM 541 C CA . THR A 1 71 ? 35.003 5.886 1.884 1.00 92.50 71 THR A CA 1
ATOM 542 C C . THR A 1 71 ? 35.314 6.306 3.321 1.00 92.50 71 THR A C 1
ATOM 544 O O . THR A 1 71 ? 34.973 5.593 4.259 1.00 92.50 71 THR A O 1
ATOM 547 N N . GLU A 1 72 ? 35.955 7.460 3.515 1.00 93.44 72 GLU A N 1
ATOM 548 C CA . GLU A 1 72 ? 36.240 8.002 4.849 1.00 93.44 72 GLU A CA 1
ATOM 549 C C . GLU A 1 72 ? 34.963 8.545 5.487 1.00 93.44 72 GLU A C 1
ATOM 551 O O . GLU A 1 72 ? 34.679 8.255 6.647 1.00 93.44 72 GLU A O 1
ATOM 556 N N . VAL A 1 73 ? 34.152 9.267 4.705 1.00 94.75 73 VAL A N 1
ATOM 557 C CA . VAL A 1 73 ? 32.841 9.758 5.154 1.00 94.75 73 VAL A CA 1
ATOM 558 C C . VAL A 1 73 ? 31.928 8.586 5.524 1.00 94.75 73 VAL A C 1
ATOM 560 O O . VAL A 1 73 ? 31.227 8.642 6.534 1.00 94.75 73 VAL A O 1
ATOM 563 N N . GLU A 1 74 ? 31.965 7.494 4.757 1.00 94.69 74 GLU A N 1
ATOM 564 C CA . GLU A 1 74 ? 31.253 6.259 5.085 1.00 94.69 74 GLU A CA 1
ATOM 565 C C . GLU A 1 74 ? 31.691 5.683 6.431 1.00 94.69 74 GLU A C 1
ATOM 567 O O . GLU A 1 74 ? 30.839 5.406 7.276 1.00 94.69 74 GLU A O 1
ATOM 572 N N . GLN A 1 75 ? 32.997 5.536 6.656 1.00 93.75 75 GLN A N 1
ATOM 573 C CA . GLN A 1 75 ? 33.503 4.967 7.900 1.00 93.75 75 GLN A CA 1
ATOM 574 C C . GLN A 1 75 ? 33.147 5.837 9.113 1.00 93.75 75 GLN A C 1
ATOM 576 O O . GLN A 1 75 ? 32.663 5.318 10.115 1.00 93.75 75 GLN A O 1
ATOM 581 N N . LEU A 1 76 ? 33.284 7.160 9.003 1.00 93.31 76 LEU A N 1
ATOM 582 C CA . LEU A 1 76 ? 32.900 8.093 10.067 1.00 93.31 76 LEU A CA 1
ATOM 583 C C . LEU A 1 76 ? 31.394 8.050 10.363 1.00 93.31 76 LEU A C 1
ATOM 585 O O . LEU A 1 76 ? 30.983 8.114 11.522 1.00 93.31 76 LEU A O 1
ATOM 589 N N . SER A 1 77 ? 30.568 7.883 9.327 1.00 92.69 77 SER A N 1
ATOM 590 C CA . SER A 1 77 ? 29.119 7.690 9.474 1.00 92.69 77 SER A CA 1
ATOM 591 C C . SER A 1 77 ? 28.798 6.420 10.260 1.00 92.69 77 SER A C 1
ATOM 593 O O . SER A 1 77 ? 27.952 6.431 11.154 1.00 92.69 77 SER A O 1
ATOM 595 N N . ILE A 1 78 ? 29.485 5.322 9.940 1.00 91.12 78 ILE A N 1
ATOM 596 C CA . ILE A 1 78 ? 29.353 4.037 10.633 1.00 91.12 78 ILE A CA 1
ATOM 597 C C . ILE A 1 78 ? 29.765 4.175 12.103 1.00 91.12 78 ILE A C 1
ATOM 599 O O . ILE A 1 78 ? 29.027 3.733 12.987 1.00 91.12 78 ILE A O 1
ATOM 603 N N . ASP A 1 79 ? 30.906 4.810 12.361 1.00 91.75 79 ASP A N 1
ATOM 604 C CA . ASP A 1 79 ? 31.465 4.969 13.702 1.00 91.75 79 ASP A CA 1
ATOM 605 C C . ASP A 1 79 ? 30.543 5.809 14.597 1.00 91.75 79 ASP A C 1
ATOM 607 O O . ASP A 1 79 ? 30.248 5.400 15.722 1.00 91.75 79 ASP A O 1
ATOM 611 N N . LEU A 1 80 ? 30.001 6.921 14.078 1.00 90.12 80 LEU A N 1
ATOM 612 C CA . LEU A 1 80 ? 29.000 7.732 14.780 1.00 90.12 80 LEU A CA 1
ATOM 613 C C . LEU A 1 80 ? 27.767 6.896 15.147 1.00 90.12 80 LEU A C 1
ATOM 615 O O . LEU A 1 80 ? 27.332 6.881 16.298 1.00 90.12 80 LEU A O 1
ATOM 619 N N . LEU A 1 81 ? 27.201 6.170 14.180 1.00 88.44 81 LEU A N 1
ATOM 620 C CA . LEU A 1 81 ? 25.996 5.374 14.417 1.00 88.44 81 LEU A CA 1
ATOM 621 C C . LEU A 1 81 ? 26.240 4.231 15.405 1.00 88.44 81 LEU A C 1
ATOM 623 O O . LEU A 1 81 ? 25.335 3.892 16.164 1.00 88.44 81 LEU A O 1
ATOM 627 N N . HIS A 1 82 ? 27.437 3.645 15.424 1.00 87.50 82 HIS A N 1
ATOM 628 C CA . HIS A 1 82 ? 27.823 2.637 16.410 1.00 87.50 82 HIS A CA 1
ATOM 629 C C . HIS A 1 82 ? 28.088 3.211 17.803 1.00 87.50 82 HIS A C 1
ATOM 631 O O . HIS A 1 82 ? 27.857 2.507 18.787 1.00 87.50 82 HIS A O 1
ATOM 637 N N . ALA A 1 83 ? 28.544 4.460 17.897 1.00 87.25 83 ALA A N 1
ATOM 638 C CA . ALA A 1 83 ? 28.710 5.150 19.170 1.00 87.25 83 ALA A CA 1
ATOM 639 C C . ALA A 1 83 ? 27.357 5.515 19.800 1.00 87.25 83 ALA A C 1
ATOM 641 O O . ALA A 1 83 ? 27.178 5.352 21.007 1.00 87.25 83 ALA A O 1
ATOM 642 N N . VAL A 1 84 ? 26.400 5.972 18.986 1.00 85.12 84 VAL A N 1
ATOM 643 C CA . VAL A 1 84 ? 25.104 6.470 19.475 1.00 85.12 84 VAL A CA 1
ATOM 644 C C . VAL A 1 84 ? 24.069 5.357 19.638 1.00 85.12 84 VAL A C 1
ATOM 646 O O . VAL A 1 84 ? 23.349 5.315 20.635 1.00 85.12 84 VAL A O 1
ATOM 649 N N . TYR A 1 85 ? 23.983 4.434 18.680 1.00 79.75 85 TYR A N 1
ATOM 650 C CA . TYR A 1 85 ? 22.966 3.388 18.676 1.00 79.75 85 TYR A CA 1
ATOM 651 C C . TYR A 1 85 ? 23.570 2.018 18.950 1.00 79.75 85 TYR A C 1
ATOM 653 O O . TYR A 1 85 ? 24.604 1.630 18.401 1.00 79.75 85 TYR A O 1
ATOM 661 N N . ARG A 1 86 ? 22.849 1.197 19.722 1.00 70.62 86 ARG A N 1
ATOM 662 C CA . ARG A 1 86 ? 23.168 -0.232 19.764 1.00 70.62 86 ARG A CA 1
ATOM 663 C C . ARG A 1 86 ? 22.967 -0.821 18.371 1.00 70.62 86 ARG A C 1
ATOM 665 O O . ARG A 1 86 ? 22.047 -0.445 17.637 1.00 70.62 86 ARG A O 1
ATOM 672 N N . LYS A 1 87 ? 23.821 -1.786 18.018 1.00 58.59 87 LYS A N 1
ATOM 673 C CA . LYS A 1 87 ? 23.720 -2.526 16.757 1.00 58.59 87 LYS A CA 1
ATOM 674 C C . LYS A 1 87 ? 22.265 -2.963 16.563 1.00 58.59 87 LYS A C 1
ATOM 676 O O . LYS A 1 87 ? 21.728 -3.635 17.438 1.00 58.59 87 LYS A O 1
ATOM 681 N N . ARG A 1 88 ? 21.678 -2.603 15.411 1.00 56.97 88 ARG A N 1
ATOM 682 C CA . ARG A 1 88 ? 20.294 -2.912 14.989 1.00 56.97 88 ARG A CA 1
ATOM 683 C C . ARG A 1 88 ? 19.165 -1.989 15.489 1.00 56.97 88 ARG A C 1
ATOM 685 O O . ARG A 1 88 ? 18.012 -2.318 15.244 1.00 56.97 88 ARG A O 1
ATOM 692 N N . GLN A 1 89 ? 19.452 -0.842 16.112 1.00 59.38 89 GLN A N 1
ATOM 693 C CA . GLN A 1 89 ? 18.414 0.076 16.632 1.00 59.38 89 GLN A CA 1
ATOM 694 C C . GLN A 1 89 ? 18.157 1.349 15.806 1.00 59.38 89 GLN A C 1
ATOM 696 O O . GLN A 1 89 ? 17.319 2.151 16.199 1.00 59.38 89 GLN A O 1
ATOM 701 N N . SER A 1 90 ? 18.849 1.561 14.685 1.00 60.62 90 SER A N 1
ATOM 702 C CA . SER A 1 90 ? 18.763 2.823 13.936 1.00 60.62 90 SER A CA 1
ATOM 703 C C . SER A 1 90 ? 17.918 2.667 12.660 1.00 60.62 90 SER A C 1
ATOM 705 O O . SER A 1 90 ? 18.399 2.068 11.693 1.00 60.62 90 SER A O 1
ATOM 707 N N . PRO A 1 91 ? 16.651 3.129 12.635 1.00 63.50 91 PRO A N 1
ATOM 708 C CA . PRO A 1 91 ? 15.884 3.271 11.402 1.00 63.50 91 PRO A CA 1
ATOM 709 C C . PRO A 1 91 ? 16.266 4.565 10.662 1.00 63.50 91 PRO A C 1
ATOM 711 O O . PRO A 1 91 ? 16.506 5.598 11.279 1.00 63.50 91 PRO A O 1
ATOM 714 N N . LEU A 1 92 ? 16.279 4.522 9.326 1.00 70.00 92 LEU A N 1
ATOM 715 C CA . LEU A 1 92 ? 16.326 5.734 8.498 1.00 70.00 92 LEU A CA 1
ATOM 716 C C . LEU A 1 92 ? 14.936 6.381 8.463 1.00 70.00 92 LEU A C 1
ATOM 718 O O . LEU A 1 92 ? 13.959 5.703 8.139 1.00 70.00 92 LEU A O 1
ATOM 722 N N . CYS A 1 93 ? 14.854 7.683 8.738 1.00 60.41 93 CYS A N 1
ATOM 723 C CA . CYS A 1 93 ? 13.600 8.438 8.831 1.00 60.41 93 CYS A CA 1
ATOM 724 C C . CYS A 1 93 ? 13.634 9.690 7.936 1.00 60.41 93 CYS A C 1
ATOM 726 O O . CYS A 1 93 ? 14.681 10.315 7.794 1.00 60.41 93 CYS A O 1
ATOM 728 N N . GLY A 1 94 ? 12.496 10.053 7.325 1.00 61.16 94 GLY A N 1
ATOM 729 C CA . GLY A 1 94 ? 12.362 11.242 6.469 1.00 61.16 94 GLY A CA 1
ATOM 730 C C . GLY A 1 94 ? 11.583 11.012 5.164 1.00 61.16 94 GLY A C 1
ATOM 731 O O . GLY A 1 94 ? 11.402 9.881 4.715 1.00 61.16 94 GLY A O 1
ATOM 732 N N . ASN A 1 95 ? 11.142 12.108 4.539 1.00 46.22 95 ASN A N 1
ATOM 733 C CA . ASN A 1 95 ? 10.277 12.088 3.347 1.00 46.22 95 ASN A CA 1
ATOM 734 C C . ASN A 1 95 ? 10.985 11.604 2.065 1.00 46.22 95 ASN A C 1
ATOM 736 O O . ASN A 1 95 ? 10.317 11.140 1.146 1.00 46.22 95 ASN A O 1
ATOM 740 N N . SER A 1 96 ? 12.321 11.659 2.025 1.00 61.03 96 SER A N 1
ATOM 741 C CA . SER A 1 96 ? 13.145 11.270 0.865 1.00 61.03 96 SER A CA 1
ATOM 742 C C . SER A 1 96 ? 14.101 10.109 1.167 1.00 61.03 96 SER A C 1
ATOM 744 O O . SER A 1 96 ? 15.038 9.861 0.413 1.00 61.03 96 SER A O 1
ATOM 746 N N . VAL A 1 97 ? 13.859 9.351 2.247 1.00 77.31 97 VAL A N 1
ATOM 747 C CA . VAL A 1 97 ? 14.740 8.252 2.697 1.00 77.31 97 VAL A CA 1
ATOM 748 C C . VAL A 1 97 ? 14.996 7.210 1.615 1.00 77.31 97 VAL A C 1
ATOM 750 O O . VAL A 1 97 ? 16.071 6.619 1.582 1.00 77.31 97 VAL A O 1
ATOM 753 N N . PHE A 1 98 ? 14.027 6.955 0.733 1.00 72.25 98 PHE A N 1
ATOM 754 C CA . PHE A 1 98 ? 14.198 5.985 -0.347 1.00 72.25 98 PHE A CA 1
ATOM 755 C C . PHE A 1 98 ? 15.369 6.351 -1.268 1.00 72.25 98 PHE A C 1
ATOM 757 O O . PHE A 1 98 ? 16.150 5.473 -1.636 1.00 72.25 98 PHE A O 1
ATOM 764 N N . GLN A 1 99 ? 15.510 7.640 -1.579 1.00 81.81 99 GLN A N 1
ATOM 765 C CA . GLN A 1 99 ? 16.550 8.155 -2.457 1.00 81.81 99 GLN A CA 1
ATOM 766 C C . GLN A 1 99 ? 17.926 8.022 -1.803 1.00 81.81 99 GLN A C 1
ATOM 768 O O . GLN A 1 99 ? 18.819 7.375 -2.353 1.00 81.81 99 GLN A O 1
ATOM 773 N N . ASP A 1 100 ? 18.052 8.513 -0.570 1.00 86.38 100 ASP A N 1
ATOM 774 C CA . ASP A 1 100 ? 19.265 8.389 0.242 1.00 86.38 100 ASP A CA 1
ATOM 775 C C . ASP A 1 100 ? 19.661 6.912 0.405 1.00 86.38 100 ASP A C 1
ATOM 777 O O . ASP A 1 100 ? 20.823 6.536 0.257 1.00 86.38 100 ASP A O 1
ATOM 781 N N . ARG A 1 101 ? 18.681 6.030 0.631 1.00 85.06 101 ARG A N 1
ATOM 782 C CA . ARG A 1 101 ? 18.888 4.582 0.753 1.00 85.06 101 ARG A CA 1
ATOM 783 C C . ARG A 1 101 ? 19.388 3.944 -0.539 1.00 85.06 101 ARG A C 1
ATOM 785 O O . ARG A 1 101 ? 20.197 3.017 -0.470 1.00 85.06 101 ARG A O 1
ATOM 792 N N . ALA A 1 102 ? 18.909 4.390 -1.695 1.00 84.88 102 ALA A N 1
ATOM 793 C CA . ALA A 1 102 ? 19.342 3.866 -2.983 1.00 84.88 102 ALA A CA 1
ATOM 794 C C . ALA A 1 102 ? 20.803 4.245 -3.279 1.00 84.88 102 ALA A C 1
ATOM 796 O O . ALA A 1 102 ? 21.583 3.378 -3.678 1.00 84.88 102 ALA A O 1
ATOM 797 N N . PHE A 1 103 ? 21.196 5.487 -2.981 1.00 91.31 103 PHE A N 1
ATOM 798 C CA . PHE A 1 103 ? 22.586 5.937 -3.087 1.00 91.31 103 PHE A CA 1
ATOM 799 C C . PHE A 1 103 ? 23.495 5.247 -2.073 1.00 91.31 103 PHE A C 1
ATOM 801 O O . PHE A 1 103 ? 24.551 4.752 -2.456 1.00 91.31 103 PHE A O 1
ATOM 808 N N . MET A 1 104 ? 23.070 5.103 -0.813 1.00 90.44 104 MET A N 1
ATOM 809 C CA . MET A 1 104 ? 23.832 4.336 0.178 1.00 90.44 104 MET A CA 1
ATOM 810 C C . MET A 1 104 ? 24.034 2.887 -0.271 1.00 90.44 104 MET A C 1
ATOM 812 O O . MET A 1 104 ? 25.139 2.364 -0.191 1.00 90.44 104 MET A O 1
ATOM 816 N N . LYS A 1 105 ? 23.003 2.229 -0.814 1.00 89.00 105 LYS A N 1
ATOM 817 C CA . LYS A 1 105 ? 23.127 0.854 -1.317 1.00 89.00 105 LYS A CA 1
ATOM 818 C C . LYS A 1 105 ? 24.192 0.717 -2.407 1.00 89.00 105 LYS A C 1
ATOM 820 O O . LYS A 1 105 ? 24.843 -0.325 -2.465 1.00 89.00 105 LYS A O 1
ATOM 825 N N . HIS A 1 106 ? 24.321 1.714 -3.279 1.00 89.19 106 HIS A N 1
ATOM 826 C CA . HIS A 1 106 ? 25.233 1.650 -4.418 1.00 89.19 106 HIS A CA 1
ATOM 827 C C . HIS A 1 106 ? 26.643 2.155 -4.090 1.00 89.19 106 HIS A C 1
ATOM 829 O O . HIS A 1 106 ? 27.622 1.546 -4.512 1.00 89.19 106 HIS A O 1
ATOM 835 N N . HIS A 1 107 ? 26.753 3.231 -3.312 1.00 90.94 107 HIS A N 1
ATOM 836 C CA . HIS A 1 107 ? 28.014 3.932 -3.068 1.00 90.94 107 HIS A CA 1
ATOM 837 C C . HIS A 1 107 ? 28.612 3.711 -1.678 1.00 90.94 107 HIS A C 1
ATOM 839 O O . HIS A 1 107 ? 29.807 3.930 -1.511 1.00 90.94 107 HIS A O 1
ATOM 845 N N . MET A 1 108 ? 27.804 3.314 -0.692 1.00 91.81 108 MET A N 1
ATOM 846 C CA . MET A 1 108 ? 28.186 3.237 0.725 1.00 91.81 108 MET A CA 1
ATOM 847 C C . MET A 1 108 ? 27.563 2.003 1.386 1.00 91.81 108 MET A C 1
ATOM 849 O O . MET A 1 108 ? 26.713 2.083 2.284 1.00 91.81 108 MET A O 1
ATOM 853 N N . PHE A 1 109 ? 27.922 0.828 0.868 1.00 88.12 109 PHE A N 1
ATOM 854 C CA . PHE A 1 109 ? 27.275 -0.422 1.252 1.00 88.12 109 PHE A CA 1
ATOM 855 C C . PHE A 1 109 ? 27.474 -0.775 2.737 1.00 88.12 109 PHE A C 1
ATOM 857 O O . PHE A 1 109 ? 26.580 -1.358 3.354 1.00 88.12 109 PHE A O 1
ATOM 864 N N . GLY A 1 110 ? 28.615 -0.416 3.326 1.00 86.81 110 GLY A N 1
ATOM 865 C CA . GLY A 1 110 ? 28.895 -0.593 4.747 1.00 86.81 110 GLY A CA 1
ATOM 866 C C . GLY A 1 110 ? 27.907 0.189 5.607 1.00 86.81 110 GLY A C 1
ATOM 867 O O . GLY A 1 110 ? 27.249 -0.402 6.467 1.00 86.81 110 GLY A O 1
ATOM 868 N N . LEU A 1 111 ? 27.705 1.473 5.307 1.00 88.06 111 LEU A N 1
ATOM 869 C CA . LEU A 1 111 ? 26.715 2.310 5.992 1.00 88.06 111 LEU A CA 1
ATOM 870 C C . LEU A 1 111 ? 25.288 1.793 5.757 1.00 88.06 111 LEU A C 1
ATOM 872 O O . LEU A 1 111 ? 24.514 1.616 6.699 1.00 88.06 111 LEU A O 1
ATOM 876 N N . TYR A 1 112 ? 24.957 1.449 4.511 1.00 87.06 112 TYR A N 1
ATOM 877 C CA . TYR A 1 112 ? 23.671 0.849 4.148 1.00 87.06 112 TYR A CA 1
ATOM 878 C C . TYR A 1 112 ? 23.365 -0.431 4.946 1.00 87.06 112 TYR A C 1
ATOM 880 O O . TYR A 1 112 ? 22.223 -0.662 5.361 1.00 87.06 112 TYR A O 1
ATOM 888 N N . SER A 1 113 ? 24.381 -1.260 5.201 1.00 80.06 113 SER A N 1
ATOM 889 C CA . SER A 1 113 ? 24.231 -2.531 5.913 1.00 80.06 113 SER A CA 1
ATOM 890 C C . SER A 1 113 ? 23.773 -2.361 7.366 1.00 80.06 113 SER A C 1
ATOM 892 O O . SER A 1 113 ? 23.030 -3.209 7.873 1.00 80.06 113 SER A O 1
ATOM 894 N N . ILE A 1 114 ? 24.131 -1.252 8.023 1.00 77.56 114 ILE A N 1
ATOM 895 C CA . ILE A 1 114 ? 23.698 -0.939 9.394 1.00 77.56 114 ILE A CA 1
ATOM 896 C C . ILE A 1 114 ? 22.176 -0.796 9.436 1.00 77.56 114 ILE A C 1
ATOM 898 O O . ILE A 1 114 ? 21.512 -1.384 10.296 1.00 77.56 114 ILE A O 1
ATOM 902 N N . PHE A 1 115 ? 21.621 -0.111 8.438 1.00 73.25 115 PHE A N 1
ATOM 903 C CA . PHE A 1 115 ? 20.188 0.120 8.309 1.00 73.25 115 PHE A CA 1
ATOM 904 C C . PHE A 1 115 ? 19.425 -1.117 7.823 1.00 73.25 115 PHE A C 1
ATOM 906 O O . PHE A 1 115 ? 18.310 -1.360 8.279 1.00 73.25 115 PHE A O 1
ATOM 913 N N . ILE A 1 116 ? 20.012 -1.957 6.955 1.00 60.47 116 ILE A N 1
ATOM 914 C CA . ILE A 1 116 ? 19.413 -3.259 6.595 1.00 60.47 116 ILE A CA 1
ATOM 915 C C . ILE A 1 116 ? 19.329 -4.172 7.813 1.00 60.47 116 ILE A C 1
ATOM 917 O O . ILE A 1 116 ? 18.304 -4.817 8.027 1.00 60.47 116 ILE A O 1
ATOM 921 N N . THR A 1 117 ? 20.407 -4.254 8.595 1.00 44.41 117 THR A N 1
ATOM 922 C CA . THR A 1 117 ? 20.464 -5.174 9.732 1.00 44.41 117 THR A CA 1
ATOM 923 C C . THR A 1 117 ? 19.461 -4.746 10.801 1.00 44.41 117 THR A C 1
ATOM 925 O O . THR A 1 117 ? 18.796 -5.613 11.353 1.00 44.41 117 THR A O 1
ATOM 928 N N . GLY A 1 118 ? 19.271 -3.438 11.022 1.00 35.78 118 GLY A N 1
ATOM 929 C CA . GLY A 1 118 ? 18.209 -2.906 11.885 1.00 35.78 118 GLY A CA 1
ATOM 930 C C . GLY A 1 118 ? 16.790 -3.125 11.348 1.00 35.78 118 GLY A C 1
ATOM 931 O O . GLY A 1 118 ? 15.891 -3.420 12.131 1.00 35.78 118 GLY A O 1
ATOM 932 N N . LEU A 1 119 ? 16.569 -3.077 10.027 1.00 33.09 119 LEU A N 1
ATOM 933 C CA . LEU A 1 119 ? 15.257 -3.366 9.425 1.00 33.09 119 LEU A CA 1
ATOM 934 C C . LEU A 1 119 ? 14.907 -4.861 9.494 1.00 33.09 119 LEU A C 1
ATOM 936 O O . LEU A 1 119 ? 13.777 -5.229 9.812 1.00 33.09 119 LEU A O 1
ATOM 940 N N . LEU A 1 120 ? 15.888 -5.726 9.212 1.00 27.47 120 LEU A N 1
ATOM 941 C CA . LEU A 1 120 ? 15.722 -7.177 9.212 1.00 27.47 120 LEU A CA 1
ATOM 942 C C . LEU A 1 120 ? 15.566 -7.749 10.614 1.00 27.47 120 LEU A C 1
ATOM 944 O O . LEU A 1 120 ? 14.917 -8.775 10.717 1.00 27.47 120 LEU A O 1
ATOM 948 N N . THR A 1 121 ? 16.082 -7.123 11.676 1.00 29.39 121 THR A N 1
ATOM 949 C CA . THR A 1 121 ? 15.740 -7.486 13.065 1.00 29.39 121 THR A CA 1
ATOM 950 C C . THR A 1 121 ? 14.606 -6.657 13.660 1.00 29.39 121 THR A C 1
ATOM 952 O O . THR A 1 121 ? 13.880 -7.179 14.482 1.00 29.39 121 THR A O 1
ATOM 955 N N . SER A 1 122 ? 14.252 -5.478 13.151 1.00 30.66 122 SER A N 1
ATOM 956 C CA . SER A 1 122 ? 12.897 -4.950 13.418 1.00 30.66 122 SER A CA 1
ATOM 957 C C . SER A 1 122 ? 11.808 -5.880 12.854 1.00 30.66 122 SER A C 1
ATOM 959 O O . SER A 1 122 ? 10.658 -5.832 13.293 1.00 30.66 122 SER A O 1
ATOM 961 N N . ALA A 1 123 ? 12.165 -6.732 11.883 1.00 30.78 123 ALA A N 1
ATOM 962 C CA . ALA A 1 123 ? 11.363 -7.850 11.389 1.00 30.78 123 ALA A CA 1
ATOM 963 C C . ALA A 1 123 ? 11.699 -9.211 12.055 1.00 30.78 123 ALA A C 1
ATOM 965 O O . ALA A 1 123 ? 10.785 -9.992 12.267 1.00 30.78 123 ALA A O 1
ATOM 966 N N . ARG A 1 124 ? 12.960 -9.500 12.434 1.00 25.83 124 ARG A N 1
ATOM 967 C CA . ARG A 1 124 ? 13.412 -10.784 13.037 1.00 25.83 124 ARG A CA 1
ATOM 968 C C . ARG A 1 124 ? 13.546 -10.825 14.559 1.00 25.83 124 ARG A C 1
ATOM 970 O O . ARG A 1 124 ? 13.424 -11.910 15.107 1.00 25.83 124 ARG A O 1
ATOM 977 N N . ASP A 1 125 ? 13.753 -9.717 15.258 1.00 28.06 125 ASP A N 1
ATOM 978 C CA . ASP A 1 125 ? 13.520 -9.624 16.712 1.00 28.06 125 ASP A CA 1
ATOM 979 C C . ASP A 1 125 ? 12.007 -9.672 16.997 1.00 28.06 125 ASP A C 1
ATOM 981 O O . ASP A 1 125 ? 11.606 -10.082 18.080 1.00 28.06 125 ASP A O 1
ATOM 985 N N . ARG A 1 126 ? 11.163 -9.417 15.981 1.00 34.84 126 ARG A N 1
ATOM 986 C CA . ARG A 1 126 ? 9.753 -9.844 15.973 1.00 34.84 126 ARG A CA 1
ATOM 987 C C . ARG A 1 126 ? 9.555 -11.363 15.826 1.00 34.84 126 ARG A C 1
ATOM 989 O O . ARG A 1 126 ? 8.525 -11.850 16.267 1.00 34.84 126 ARG A O 1
ATOM 996 N N . ASP A 1 127 ? 10.529 -12.103 15.287 1.00 33.62 127 ASP A N 1
ATOM 997 C CA . ASP A 1 127 ? 10.412 -13.551 15.018 1.00 33.62 127 ASP A CA 1
ATOM 998 C C . ASP A 1 127 ? 11.326 -14.456 15.874 1.00 33.62 127 ASP A C 1
ATOM 1000 O O . ASP A 1 127 ? 11.178 -15.674 15.832 1.00 33.62 127 ASP A O 1
ATOM 1004 N N . SER A 1 128 ? 12.285 -13.931 16.647 1.00 27.91 128 SER A N 1
ATOM 1005 C CA . SER A 1 128 ? 13.249 -14.781 17.380 1.00 27.91 128 SER A CA 1
ATOM 1006 C C . SER A 1 128 ? 13.635 -14.303 18.784 1.00 27.91 128 SER A C 1
ATOM 1008 O O . SER A 1 128 ? 14.517 -14.893 19.405 1.00 27.91 128 SER A O 1
ATOM 1010 N N . GLY A 1 129 ? 12.942 -13.292 19.313 1.00 29.53 129 GLY A N 1
ATOM 1011 C CA . GLY A 1 129 ? 13.187 -12.750 20.654 1.00 29.53 129 GLY A CA 1
ATOM 1012 C C . GLY A 1 129 ? 11.949 -12.539 21.516 1.00 29.53 129 GLY A C 1
ATOM 1013 O O . GLY A 1 129 ? 12.101 -12.499 22.725 1.00 29.53 129 GLY A O 1
ATOM 1014 N N . ASP A 1 130 ? 10.747 -12.490 20.933 1.00 28.30 130 ASP A N 1
ATOM 1015 C CA . ASP A 1 130 ? 9.502 -12.377 21.686 1.00 28.30 130 ASP A CA 1
ATOM 1016 C C . ASP A 1 130 ? 8.425 -13.286 21.092 1.00 28.30 130 ASP A C 1
ATOM 1018 O O . ASP A 1 130 ? 7.547 -12.879 20.334 1.00 28.30 130 ASP A O 1
ATOM 1022 N N . THR A 1 131 ? 8.365 -14.504 21.633 1.00 28.83 131 THR A N 1
ATOM 1023 C CA . THR A 1 131 ? 7.088 -15.226 21.810 1.00 28.83 131 THR A CA 1
ATOM 1024 C C . THR A 1 131 ? 6.240 -14.529 22.897 1.00 28.83 131 THR A C 1
ATOM 1026 O O . THR A 1 131 ? 5.593 -15.166 23.724 1.00 28.83 131 THR A O 1
ATOM 1029 N N . GLN A 1 132 ? 6.290 -13.194 22.925 1.00 26.88 132 GLN A N 1
ATOM 1030 C CA . GLN A 1 132 ? 5.780 -12.319 23.967 1.00 26.88 132 GLN A CA 1
ATOM 1031 C C . GLN A 1 132 ? 5.132 -11.048 23.397 1.00 26.88 132 GLN A C 1
ATOM 1033 O O . GLN A 1 132 ? 4.930 -10.088 24.122 1.00 26.88 132 GLN A O 1
ATOM 1038 N N . CYS A 1 133 ? 4.608 -11.067 22.166 1.00 27.70 133 CYS A N 1
ATOM 1039 C CA . CYS A 1 133 ? 3.489 -10.166 21.823 1.00 27.70 133 CYS A CA 1
ATOM 1040 C C . CYS A 1 133 ? 2.126 -10.703 22.311 1.00 27.70 133 CYS A C 1
ATOM 1042 O O . CYS A 1 133 ? 1.071 -10.310 21.821 1.00 27.70 133 CYS A O 1
ATOM 1044 N N . ALA A 1 134 ? 2.163 -11.582 23.320 1.00 27.48 134 ALA A N 1
ATOM 1045 C CA . ALA A 1 134 ? 1.038 -12.039 24.124 1.00 27.48 134 ALA A CA 1
ATOM 1046 C C . ALA A 1 134 ? 1.371 -12.090 25.635 1.00 27.48 134 ALA A C 1
ATOM 1048 O O . ALA A 1 134 ? 0.837 -12.940 26.327 1.00 27.48 134 ALA A O 1
ATOM 1049 N N . CYS A 1 135 ? 2.232 -11.218 26.179 1.00 23.91 135 CYS A N 1
ATOM 1050 C CA . CYS A 1 135 ? 2.116 -10.748 27.575 1.00 23.91 135 CYS A CA 1
ATOM 1051 C C . CYS A 1 135 ? 3.065 -9.566 27.842 1.00 23.91 135 CYS A C 1
ATOM 1053 O O . CYS A 1 135 ? 4.219 -9.730 28.214 1.00 23.91 135 CYS A O 1
ATOM 1055 N N . GLY A 1 136 ? 2.548 -8.352 27.691 1.00 22.45 136 GLY A N 1
ATOM 1056 C CA . GLY A 1 136 ? 3.150 -7.132 28.219 1.00 22.45 136 GLY A CA 1
ATOM 1057 C C . GLY A 1 136 ? 2.068 -6.377 28.963 1.00 22.45 136 GLY A C 1
ATOM 1058 O O . GLY A 1 136 ? 1.482 -5.434 28.445 1.00 22.45 136 GLY A O 1
ATOM 1059 N N . SER A 1 137 ? 1.706 -6.879 30.140 1.00 27.39 137 SER A N 1
ATOM 1060 C CA . SER A 1 137 ? 0.908 -6.141 31.105 1.00 27.39 137 SER A CA 1
ATOM 1061 C C . SER A 1 137 ? 1.782 -5.044 31.699 1.00 27.39 137 SER A C 1
ATOM 1063 O O . SER A 1 137 ? 2.348 -5.243 32.764 1.00 27.39 137 SER A O 1
ATOM 1065 N N . ASP A 1 138 ? 1.884 -3.905 31.025 1.00 22.12 138 ASP A N 1
ATOM 1066 C CA . ASP A 1 138 ? 2.219 -2.655 31.691 1.00 22.12 138 ASP A CA 1
ATOM 1067 C C . ASP A 1 138 ? 1.373 -1.514 31.132 1.00 22.12 138 ASP A C 1
ATOM 1069 O O . ASP A 1 138 ? 1.018 -1.445 29.958 1.00 22.12 138 ASP A O 1
ATOM 1073 N N . ARG A 1 139 ? 0.894 -0.721 32.082 1.00 27.38 139 ARG A N 1
ATOM 1074 C CA . ARG A 1 139 ? -0.228 0.205 31.980 1.00 27.38 139 ARG A CA 1
ATOM 1075 C C . ARG A 1 139 ? 0.122 1.414 31.105 1.00 27.38 139 ARG A C 1
ATOM 1077 O O . ARG A 1 139 ? 1.224 1.931 31.187 1.00 27.38 139 ARG A O 1
ATOM 1084 N N . GLN A 1 140 ? -0.921 1.926 30.444 1.00 22.38 140 GLN A N 1
ATOM 1085 C CA . GLN A 1 140 ? -1.034 3.181 29.682 1.00 22.38 140 GLN A CA 1
ATOM 1086 C C . GLN A 1 140 ? -0.670 3.120 28.188 1.00 22.38 140 GLN A C 1
ATOM 1088 O O . GLN A 1 140 ? 0.382 2.646 27.784 1.00 22.38 140 GLN A O 1
ATOM 1093 N N . SER A 1 141 ? -1.572 3.701 27.390 1.00 22.14 141 SER A N 1
ATOM 1094 C CA . SER A 1 141 ? -1.590 3.878 25.929 1.00 22.14 141 SER A CA 1
ATOM 1095 C C . SER A 1 141 ? -2.150 2.713 25.098 1.00 22.14 141 SER A C 1
ATOM 1097 O O . SER A 1 141 ? -1.523 1.693 24.830 1.00 22.14 141 SER A O 1
ATOM 1099 N N . GLU A 1 142 ? -3.403 2.912 24.700 1.00 25.23 142 GLU A N 1
ATOM 1100 C CA . GLU A 1 142 ? -4.183 2.132 23.746 1.00 25.23 142 GLU A CA 1
ATOM 1101 C C . GLU A 1 142 ? -3.588 2.259 22.330 1.00 25.23 142 GLU A C 1
ATOM 1103 O O . GLU A 1 142 ? -3.032 3.300 21.980 1.00 25.23 142 GLU A O 1
ATOM 1108 N N . TRP A 1 143 ? -3.700 1.221 21.494 1.00 22.58 143 TRP A N 1
ATOM 1109 C CA . TRP A 1 143 ? -3.196 1.239 20.114 1.00 22.58 143 TRP A CA 1
ATOM 1110 C C . TRP A 1 143 ? -4.307 0.807 19.150 1.00 22.58 143 TRP A C 1
ATOM 1112 O O . TRP A 1 143 ? -4.720 -0.352 19.164 1.00 22.58 143 TRP A O 1
ATOM 1122 N N . TYR A 1 144 ? -4.768 1.718 18.287 1.00 29.77 144 TYR A N 1
ATOM 1123 C CA . TYR A 1 144 ? -5.682 1.406 17.178 1.00 29.77 144 TYR A CA 1
ATOM 1124 C C . TYR A 1 144 ? -4.943 1.589 15.849 1.00 29.77 144 TYR A C 1
ATOM 1126 O O . TYR A 1 144 ? -4.370 2.652 15.619 1.00 29.77 144 TYR A O 1
ATOM 1134 N N . ARG A 1 145 ? -4.925 0.563 14.985 1.00 25.27 145 ARG A N 1
ATOM 1135 C CA . ARG A 1 145 ? -4.166 0.563 13.719 1.00 25.27 145 ARG A CA 1
ATOM 1136 C C . ARG A 1 145 ? -5.111 0.520 12.518 1.00 25.27 145 ARG A C 1
ATOM 1138 O O . ARG A 1 145 ? -5.832 -0.460 12.334 1.00 25.27 145 ARG A O 1
ATOM 1145 N N . PHE A 1 146 ? -5.069 1.584 11.721 1.00 29.33 146 PHE A N 1
ATOM 1146 C CA . PHE A 1 146 ? -5.648 1.691 10.381 1.00 29.33 146 PHE A CA 1
ATOM 1147 C C . PHE A 1 146 ? -4.578 1.361 9.340 1.00 29.33 146 PHE A C 1
ATOM 1149 O O . PHE A 1 146 ? -3.476 1.894 9.449 1.00 29.33 146 PHE A O 1
ATOM 1156 N N . GLY A 1 147 ? -4.887 0.515 8.360 1.00 32.84 147 GLY A N 1
ATOM 1157 C CA . GLY A 1 147 ? -4.025 0.252 7.207 1.00 32.84 147 GLY A CA 1
ATOM 1158 C C . GLY A 1 147 ? -4.781 0.490 5.907 1.00 32.84 147 GLY A C 1
ATOM 1159 O O . GLY A 1 147 ? -5.700 -0.280 5.624 1.00 32.84 147 GLY A O 1
ATOM 1160 N N . GLU A 1 148 ? -4.414 1.520 5.141 1.00 37.97 148 GLU A N 1
ATOM 1161 C CA . GLU A 1 148 ? -4.835 1.638 3.739 1.00 37.97 148 GLU A CA 1
ATOM 1162 C C . GLU A 1 148 ? -3.994 0.679 2.896 1.00 37.97 148 GLU A C 1
ATOM 1164 O O . GLU A 1 148 ? -2.773 0.788 2.822 1.00 37.97 148 GLU A O 1
ATOM 1169 N N . ILE A 1 149 ? -4.629 -0.337 2.324 1.00 42.94 149 ILE A N 1
ATOM 1170 C CA . ILE A 1 149 ? -3.938 -1.302 1.475 1.00 42.94 149 ILE A CA 1
ATOM 1171 C C . ILE A 1 149 ? -4.274 -0.970 0.031 1.00 42.94 149 ILE A C 1
ATOM 1173 O O . ILE A 1 149 ? -5.450 -0.942 -0.345 1.00 42.94 149 ILE A O 1
ATOM 1177 N N . ASP A 1 150 ? -3.223 -0.749 -0.759 1.00 37.31 150 ASP A N 1
ATOM 1178 C CA . ASP A 1 150 ? -3.325 -0.565 -2.197 1.00 37.31 150 ASP A CA 1
ATOM 1179 C C . ASP A 1 150 ? -4.201 -1.661 -2.809 1.00 37.31 150 ASP A C 1
ATOM 1181 O O . ASP A 1 150 ? -3.993 -2.862 -2.628 1.00 37.31 150 ASP A O 1
ATOM 1185 N N . GLY A 1 151 ? -5.233 -1.204 -3.493 1.00 46.19 151 GLY A N 1
ATOM 1186 C CA . GLY A 1 151 ? -6.312 -2.004 -4.029 1.00 46.19 151 GLY A CA 1
ATOM 1187 C C . GLY A 1 151 ? -7.232 -1.074 -4.784 1.00 46.19 151 GLY A C 1
ATOM 1188 O O . GLY A 1 151 ? -8.437 -1.095 -4.542 1.00 46.19 151 GLY A O 1
ATOM 1189 N N . ALA A 1 152 ? -6.644 -0.247 -5.662 1.00 51.09 152 ALA A N 1
ATOM 1190 C CA . ALA A 1 152 ? -7.266 0.910 -6.305 1.00 51.09 152 ALA A CA 1
ATOM 1191 C C . ALA A 1 152 ? -8.684 0.648 -6.835 1.00 51.09 152 ALA A C 1
ATOM 1193 O O . ALA A 1 152 ? -9.442 1.589 -7.015 1.00 51.09 152 ALA A O 1
ATOM 1194 N N . ARG A 1 153 ? -9.085 -0.609 -7.091 1.00 58.31 153 ARG A N 1
ATOM 1195 C CA . ARG A 1 153 ? -10.488 -0.983 -7.350 1.00 58.31 153 ARG A CA 1
ATOM 1196 C C . ARG A 1 153 ? -10.956 -2.305 -6.729 1.00 58.31 153 ARG A C 1
ATOM 1198 O O . ARG A 1 153 ? -12.108 -2.659 -6.958 1.00 58.31 153 ARG A O 1
ATOM 1205 N N . LEU A 1 154 ? -10.101 -3.049 -6.019 1.00 71.94 154 LEU A N 1
ATOM 1206 C CA . LEU A 1 154 ? -10.335 -4.464 -5.687 1.00 71.94 154 LEU A CA 1
ATOM 1207 C C . LEU A 1 154 ? -9.872 -4.839 -4.277 1.00 71.94 154 LEU A C 1
ATOM 1209 O O . LEU A 1 154 ? -8.790 -4.451 -3.843 1.00 71.94 154 LEU A O 1
ATOM 1213 N N . GLY A 1 155 ? -10.661 -5.673 -3.600 1.00 78.44 155 GLY A N 1
ATOM 1214 C CA . GLY A 1 155 ? -10.453 -6.073 -2.210 1.00 78.44 155 GLY A CA 1
ATOM 1215 C C . GLY A 1 155 ? -9.489 -7.237 -1.967 1.00 78.44 155 GLY A C 1
ATOM 1216 O O . GLY A 1 155 ? -9.340 -7.650 -0.819 1.00 78.44 155 GLY A O 1
ATOM 1217 N N . PHE A 1 156 ? -8.850 -7.806 -2.998 1.00 81.12 156 PHE A N 1
ATOM 1218 C CA . PHE A 1 156 ? -8.074 -9.049 -2.854 1.00 81.12 156 PHE A CA 1
ATOM 1219 C C . PHE A 1 156 ? -6.918 -8.933 -1.860 1.00 81.12 156 PHE A C 1
ATOM 1221 O O . PHE A 1 156 ? -6.751 -9.833 -1.043 1.00 81.12 156 PHE A O 1
ATOM 1228 N N . ILE A 1 157 ? -6.147 -7.842 -1.904 1.00 80.25 157 ILE A N 1
ATOM 1229 C CA . ILE A 1 157 ? -4.976 -7.665 -1.032 1.00 80.25 157 ILE A CA 1
ATOM 1230 C C . ILE A 1 157 ? -5.428 -7.452 0.417 1.00 80.25 157 ILE A C 1
ATOM 1232 O O . ILE A 1 157 ? -4.903 -8.090 1.325 1.00 80.25 157 ILE A O 1
ATOM 1236 N N . ALA A 1 158 ? -6.461 -6.635 0.637 1.00 84.06 158 ALA A N 1
ATOM 1237 C CA . ALA A 1 158 ? -7.056 -6.450 1.958 1.00 84.06 158 ALA A CA 1
ATOM 1238 C C . ALA A 1 158 ? -7.606 -7.767 2.536 1.00 84.06 158 ALA A C 1
ATOM 1240 O O . ALA A 1 158 ? -7.355 -8.087 3.700 1.00 84.06 158 ALA A O 1
ATOM 1241 N N . ALA A 1 159 ? -8.300 -8.565 1.721 1.00 84.69 159 ALA A N 1
ATOM 1242 C CA . ALA A 1 159 ? -8.845 -9.855 2.129 1.00 84.69 159 ALA A CA 1
ATOM 1243 C C . ALA A 1 159 ? -7.742 -10.870 2.475 1.00 84.69 159 ALA A C 1
ATOM 1245 O O . ALA A 1 159 ? -7.763 -11.462 3.554 1.0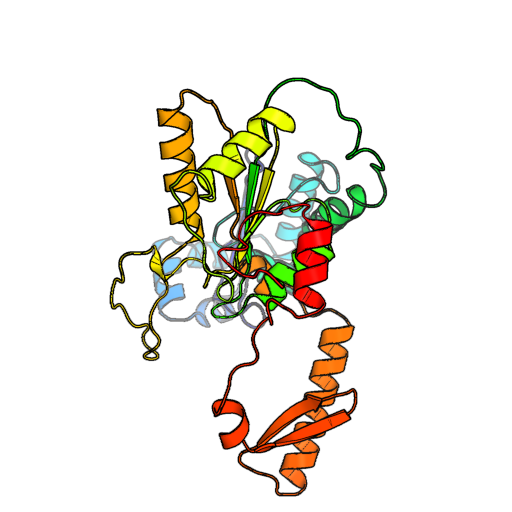0 84.69 159 ALA A O 1
ATOM 1246 N N . THR A 1 160 ? -6.748 -11.059 1.602 1.00 83.69 160 THR A N 1
ATOM 1247 C CA . THR A 1 160 ? -5.665 -12.027 1.839 1.00 83.69 160 THR A CA 1
ATOM 1248 C C . THR A 1 160 ? -4.769 -11.612 3.001 1.00 83.69 160 THR A C 1
ATOM 1250 O O . THR A 1 160 ? -4.431 -12.463 3.823 1.00 83.69 160 THR A O 1
ATOM 1253 N N . ALA A 1 161 ? -4.457 -10.319 3.139 1.00 82.38 161 ALA A N 1
ATOM 1254 C CA . ALA A 1 161 ? -3.699 -9.795 4.274 1.00 82.38 161 ALA A CA 1
ATOM 1255 C C . ALA A 1 161 ? -4.418 -10.048 5.608 1.00 82.38 161 ALA A C 1
ATOM 1257 O O . ALA A 1 161 ? -3.778 -10.419 6.587 1.00 82.38 161 ALA A O 1
ATOM 1258 N N . SER A 1 162 ? -5.746 -9.921 5.636 1.00 83.19 162 SER A N 1
ATOM 1259 C CA . SER A 1 162 ? -6.555 -10.142 6.845 1.00 83.19 162 SER A CA 1
ATOM 1260 C C . SER A 1 162 ? -6.714 -11.618 7.221 1.00 83.19 162 SER A C 1
ATOM 1262 O O . SER A 1 162 ? -6.943 -11.952 8.381 1.00 83.19 162 SER A O 1
ATOM 1264 N N . ILE A 1 163 ? -6.596 -12.528 6.251 1.00 82.69 163 ILE A N 1
ATOM 1265 C CA . ILE A 1 163 ? -6.539 -13.972 6.527 1.00 82.69 163 ILE A CA 1
ATOM 1266 C C . ILE A 1 163 ? -5.146 -14.357 7.031 1.00 82.69 163 ILE A C 1
ATOM 1268 O O . ILE A 1 163 ? -5.026 -15.170 7.949 1.00 82.69 163 ILE A O 1
ATOM 1272 N N . ALA A 1 164 ? -4.100 -13.786 6.427 1.00 78.12 164 ALA A N 1
ATOM 1273 C CA . ALA A 1 164 ? -2.719 -14.028 6.823 1.00 78.12 164 ALA A CA 1
ATOM 1274 C C . ALA A 1 164 ? -2.445 -13.503 8.242 1.00 78.12 164 ALA A C 1
ATOM 1276 O O . ALA A 1 164 ? -1.854 -14.215 9.053 1.00 78.12 164 ALA A O 1
ATOM 1277 N N . GLN A 1 165 ? -2.935 -12.300 8.559 1.00 75.12 165 GLN A N 1
ATOM 1278 C CA . GLN A 1 165 ? -2.823 -11.677 9.873 1.00 75.12 165 GLN A CA 1
ATOM 1279 C C . GLN A 1 165 ? -4.157 -11.763 10.628 1.00 75.12 165 GLN A C 1
ATOM 1281 O O . GLN A 1 165 ? -5.048 -10.935 10.448 1.00 75.12 165 GLN A O 1
ATOM 1286 N N . ARG A 1 166 ? -4.282 -12.731 11.541 1.00 73.88 166 ARG A N 1
ATOM 1287 C CA . ARG A 1 166 ? -5.516 -12.985 12.320 1.00 73.88 166 ARG A CA 1
ATOM 1288 C C . ARG A 1 166 ? -5.822 -11.959 13.423 1.00 73.88 166 ARG A C 1
ATOM 1290 O O . ARG A 1 166 ? 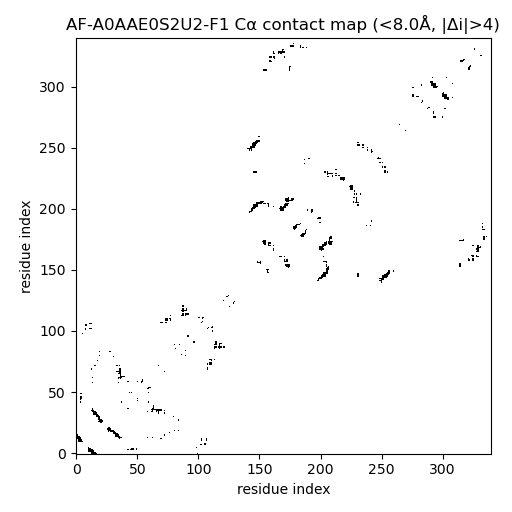-6.719 -12.171 14.233 1.00 73.88 166 ARG A O 1
ATOM 1297 N N . ASP A 1 167 ? -5.098 -10.846 13.447 1.00 80.38 167 ASP A N 1
ATOM 1298 C CA . ASP A 1 167 ? -5.322 -9.748 14.392 1.00 80.38 167 ASP A CA 1
ATOM 1299 C C . ASP A 1 167 ? -6.304 -8.701 13.842 1.00 80.38 167 ASP A C 1
ATOM 1301 O O . ASP A 1 167 ? -6.779 -7.838 14.584 1.00 80.38 167 ASP A O 1
ATOM 1305 N N . VAL A 1 168 ? -6.622 -8.770 12.543 1.00 84.00 168 VAL A N 1
ATOM 1306 C CA . VAL A 1 168 ? -7.551 -7.850 11.880 1.00 84.00 168 VAL A CA 1
ATOM 1307 C C . VAL A 1 168 ? -8.983 -8.123 12.334 1.00 84.00 168 VAL A C 1
ATOM 1309 O O . VAL A 1 168 ? -9.452 -9.258 12.323 1.00 84.00 168 VAL A O 1
ATOM 1312 N N . ASN A 1 169 ? -9.705 -7.075 12.737 1.00 86.38 169 ASN A N 1
ATOM 1313 C CA . ASN A 1 169 ? -11.072 -7.201 13.253 1.00 86.38 169 ASN A CA 1
ATOM 1314 C C . ASN A 1 169 ? -12.120 -6.693 12.269 1.00 86.38 169 ASN A C 1
ATOM 1316 O O . ASN A 1 169 ? -13.239 -7.193 12.265 1.00 86.38 169 ASN A O 1
ATOM 1320 N N . PHE A 1 170 ? -11.768 -5.721 11.432 1.00 88.94 170 PHE A N 1
ATOM 1321 C CA . PHE A 1 170 ? -12.655 -5.188 10.407 1.00 88.94 170 PHE A CA 1
ATOM 1322 C C . PHE A 1 170 ? -11.909 -5.094 9.083 1.00 88.94 170 PHE A C 1
ATOM 1324 O O . PHE A 1 170 ? -10.779 -4.607 9.048 1.00 88.94 170 PHE A O 1
ATOM 1331 N N . VAL A 1 171 ? -12.557 -5.539 8.008 1.00 88.00 171 VAL A N 1
ATOM 1332 C CA . VAL A 1 171 ? -12.029 -5.469 6.642 1.00 88.00 171 VAL A CA 1
ATOM 1333 C C . VAL A 1 171 ? -13.061 -4.769 5.778 1.00 88.00 171 VAL A C 1
ATOM 1335 O O . VAL A 1 171 ? -14.193 -5.233 5.673 1.00 88.00 171 VAL A O 1
ATOM 1338 N N . LEU A 1 172 ? -12.677 -3.647 5.178 1.00 89.62 172 LEU A N 1
ATOM 1339 C CA . LEU A 1 172 ? -13.536 -2.854 4.306 1.00 89.62 172 LEU A CA 1
ATOM 1340 C C . LEU A 1 172 ? -12.988 -2.931 2.880 1.00 89.62 172 LEU A C 1
ATOM 1342 O O . LEU A 1 172 ? -11.849 -2.531 2.630 1.00 89.62 172 LEU A O 1
ATOM 1346 N N . ILE A 1 173 ? -13.796 -3.454 1.955 1.00 88.50 173 ILE A N 1
ATOM 1347 C CA . ILE A 1 173 ? -13.427 -3.642 0.546 1.00 88.50 173 ILE A CA 1
ATOM 1348 C C . ILE A 1 173 ? -14.447 -2.982 -0.398 1.00 88.50 173 ILE A C 1
ATOM 1350 O O . ILE A 1 173 ? -15.607 -2.836 -0.015 1.00 88.50 173 ILE A O 1
ATOM 1354 N N . PRO A 1 174 ? -14.053 -2.590 -1.626 1.00 86.62 174 PRO A N 1
ATOM 1355 C CA . PRO A 1 174 ? -14.954 -1.969 -2.603 1.00 86.62 174 PRO A CA 1
ATOM 1356 C C . PRO A 1 174 ? -16.165 -2.833 -2.967 1.00 86.62 174 PRO A C 1
ATOM 1358 O O . PRO A 1 174 ? -17.229 -2.309 -3.288 1.00 86.62 174 PRO A O 1
ATOM 1361 N N . GLU A 1 175 ? -16.001 -4.156 -2.956 1.00 87.12 175 GLU A N 1
ATOM 1362 C CA . GLU A 1 175 ? -17.031 -5.110 -3.363 1.00 87.12 175 GLU A CA 1
ATOM 1363 C C . GLU A 1 175 ? -18.189 -5.217 -2.366 1.00 87.12 175 GLU A C 1
ATOM 1365 O O . GLU A 1 175 ? -19.269 -5.670 -2.744 1.00 87.12 175 GLU A O 1
ATOM 1370 N N . ILE A 1 176 ? -17.981 -4.801 -1.112 1.00 86.94 176 ILE A N 1
ATOM 1371 C CA . ILE A 1 176 ? -18.956 -4.962 -0.033 1.00 86.94 176 ILE A CA 1
ATOM 1372 C C . ILE A 1 176 ? -19.320 -3.582 0.509 1.00 86.94 176 ILE A C 1
ATOM 1374 O O . ILE A 1 176 ? -18.527 -2.963 1.227 1.00 86.94 176 ILE A O 1
ATOM 1378 N N . PRO A 1 177 ? -20.511 -3.064 0.159 1.00 84.25 177 PRO A N 1
ATOM 1379 C CA . PRO A 1 177 ? -20.939 -1.758 0.618 1.00 84.25 177 PRO A CA 1
ATOM 1380 C C . PRO A 1 177 ? -21.183 -1.778 2.124 1.00 84.25 177 PRO A C 1
ATOM 1382 O O . PRO A 1 177 ? -21.615 -2.777 2.701 1.00 84.25 177 PRO A O 1
ATOM 1385 N N . PHE A 1 178 ? -20.946 -0.633 2.755 1.00 86.50 178 PHE A N 1
ATOM 1386 C CA . PHE A 1 178 ? -21.191 -0.471 4.175 1.00 86.50 178 PHE A CA 1
ATOM 1387 C C . PHE A 1 178 ? -21.773 0.889 4.523 1.00 86.50 178 PHE A C 1
ATOM 1389 O O . PHE A 1 178 ? -21.540 1.893 3.841 1.00 86.50 178 PHE A O 1
ATOM 1396 N N . GLU A 1 179 ? -22.530 0.902 5.615 1.00 89.38 179 GLU A N 1
ATOM 1397 C CA . GLU A 1 179 ? -23.054 2.114 6.227 1.00 89.38 179 GLU A CA 1
ATOM 1398 C C . GLU A 1 179 ? -22.133 2.553 7.362 1.00 89.38 179 GLU A C 1
ATOM 1400 O O . GLU A 1 179 ? -21.736 1.758 8.218 1.00 89.38 179 GLU A O 1
ATOM 1405 N N . LEU A 1 180 ? -21.786 3.839 7.384 1.00 87.12 180 LEU A N 1
ATOM 1406 C CA . LEU A 1 180 ? -20.911 4.384 8.417 1.00 87.12 180 LEU A CA 1
ATOM 1407 C C . LEU A 1 180 ? -21.662 4.629 9.735 1.00 87.12 180 LEU A C 1
ATOM 1409 O O . LEU A 1 180 ? -21.170 4.292 10.811 1.00 87.12 180 LEU A O 1
ATOM 1413 N N . LYS A 1 181 ? -22.862 5.211 9.632 1.00 86.88 181 LYS A N 1
ATOM 1414 C CA . LYS A 1 181 ? -23.747 5.594 10.744 1.00 86.88 181 LYS A CA 1
ATOM 1415 C C . LYS A 1 181 ? -24.985 4.695 10.762 1.00 86.88 181 LYS A C 1
ATOM 1417 O O . LYS A 1 181 ? -25.310 4.081 9.756 1.00 86.88 181 LYS A O 1
ATOM 1422 N N . GLY A 1 182 ? -25.686 4.655 11.894 1.00 84.19 182 GLY A N 1
ATOM 1423 C CA . GLY A 1 182 ? -26.899 3.852 12.086 1.00 84.19 182 GLY A CA 1
ATOM 1424 C C . GLY A 1 182 ? -26.718 2.751 13.130 1.00 84.19 182 GLY A C 1
ATOM 1425 O O . GLY A 1 182 ? -25.606 2.488 13.583 1.00 84.19 182 GLY A O 1
ATOM 1426 N N . ALA A 1 183 ? -27.816 2.095 13.516 1.00 76.62 183 ALA A N 1
ATOM 1427 C CA . ALA A 1 183 ? -27.806 1.075 14.572 1.00 76.62 183 ALA A CA 1
ATOM 1428 C C . ALA A 1 183 ? -26.935 -0.150 14.231 1.00 76.62 183 ALA A C 1
ATOM 1430 O O . ALA A 1 183 ? -26.394 -0.785 15.129 1.00 76.62 183 ALA A O 1
ATOM 1431 N N . LYS A 1 184 ? -26.783 -0.460 12.936 1.00 78.56 184 LYS A N 1
ATOM 1432 C CA . LYS A 1 184 ? -25.880 -1.499 12.410 1.00 78.56 184 LYS A CA 1
ATOM 1433 C C . LYS A 1 184 ? -24.698 -0.915 11.625 1.00 78.56 184 LYS A C 1
ATOM 1435 O O . LYS A 1 184 ? -24.048 -1.631 10.870 1.00 78.56 184 LYS A O 1
ATOM 1440 N N . GLY A 1 185 ? -24.458 0.389 11.761 1.00 85.69 185 GLY A N 1
ATOM 1441 C CA . GLY A 1 185 ? -23.371 1.069 11.070 1.00 85.69 185 GLY A CA 1
ATOM 1442 C C . GLY A 1 185 ? -22.013 0.687 11.651 1.00 85.69 185 GLY A C 1
ATOM 1443 O O . GLY A 1 185 ? -21.895 0.338 12.829 1.00 85.69 185 GLY A O 1
ATOM 1444 N N . PHE A 1 186 ? -20.975 0.815 10.830 1.00 90.12 186 PHE A N 1
ATOM 1445 C CA . PHE A 1 186 ? -19.598 0.491 11.194 1.00 90.12 186 PHE A CA 1
ATOM 1446 C C . PHE A 1 186 ? -19.150 1.148 12.513 1.00 90.12 186 PHE A C 1
ATOM 1448 O O . PHE A 1 186 ? -18.560 0.481 13.362 1.00 90.12 186 PHE A O 1
ATOM 1455 N N . LEU A 1 187 ? -19.473 2.430 12.726 1.00 91.12 187 LEU A N 1
ATOM 1456 C CA . LEU A 1 187 ? -19.072 3.169 13.931 1.00 91.12 187 LEU A CA 1
ATOM 1457 C C . LEU A 1 187 ? -19.687 2.595 15.215 1.00 91.12 187 LEU A C 1
ATOM 1459 O O . LEU A 1 187 ? -19.011 2.496 16.242 1.00 91.12 187 LEU A O 1
ATOM 1463 N N . GLN A 1 188 ? -20.953 2.178 15.155 1.00 89.69 188 GLN A N 1
ATOM 1464 C CA . GLN A 1 188 ? -21.652 1.618 16.309 1.00 89.69 188 GLN A CA 1
ATOM 1465 C C . GLN A 1 188 ? -21.046 0.273 16.709 1.00 89.69 188 GLN A C 1
ATOM 1467 O O . GLN A 1 188 ? -20.793 0.026 17.889 1.00 89.69 188 GLN A O 1
ATOM 1472 N N . THR A 1 189 ? -20.726 -0.573 15.733 1.00 88.62 189 THR A N 1
ATOM 1473 C CA . THR A 1 189 ? -20.076 -1.839 16.045 1.00 88.62 189 THR A CA 1
ATOM 1474 C C . THR A 1 189 ? -18.627 -1.667 16.482 1.00 88.62 189 THR A C 1
ATOM 1476 O O . THR A 1 189 ? -18.159 -2.363 17.386 1.00 88.62 189 THR A O 1
ATOM 1479 N N . LEU A 1 190 ? -17.907 -0.710 15.898 1.00 89.75 190 LEU A N 1
ATOM 1480 C CA . LEU A 1 190 ? -16.573 -0.373 16.371 1.00 89.75 190 LEU A CA 1
ATOM 1481 C C . LEU A 1 190 ? -16.625 -0.004 17.861 1.00 89.75 190 LEU A C 1
ATOM 1483 O O . LEU A 1 190 ? -15.858 -0.547 18.649 1.00 89.75 190 LEU A O 1
ATOM 1487 N N . LYS A 1 191 ? -17.593 0.814 18.286 1.00 90.25 191 LYS A N 1
ATOM 1488 C CA . LYS A 1 191 ? -17.815 1.148 19.703 1.00 90.25 191 LYS A CA 1
ATOM 1489 C C . LYS A 1 191 ? -18.101 -0.071 20.578 1.00 90.25 191 LYS A C 1
ATOM 1491 O O . LYS A 1 191 ? -17.528 -0.178 21.662 1.00 90.25 191 LYS A O 1
ATOM 1496 N N . GLU A 1 192 ? -18.943 -1.000 20.134 1.00 88.75 192 GLU A N 1
ATOM 1497 C CA . GLU A 1 192 ? -19.198 -2.253 20.861 1.00 88.75 192 GLU A CA 1
ATOM 1498 C C . GLU A 1 192 ? -17.914 -3.078 21.021 1.00 88.75 192 GLU A C 1
ATOM 1500 O O . GLU A 1 192 ? -17.577 -3.508 22.128 1.00 88.75 192 GLU A O 1
ATOM 1505 N N . ARG A 1 193 ? -17.128 -3.216 19.949 1.00 86.69 193 ARG A N 1
ATOM 1506 C CA . ARG A 1 193 ? -15.832 -3.904 19.981 1.00 86.69 193 ARG A CA 1
ATOM 1507 C C . ARG A 1 193 ? -14.860 -3.245 20.957 1.00 86.69 193 ARG A C 1
ATOM 1509 O O . ARG A 1 193 ? -14.250 -3.953 21.759 1.00 86.69 193 ARG A O 1
ATOM 1516 N N . ILE A 1 194 ? -14.734 -1.920 20.919 1.00 88.81 194 ILE A N 1
ATOM 1517 C CA . ILE A 1 194 ? -13.869 -1.144 21.820 1.00 88.81 194 ILE A CA 1
ATOM 1518 C C . ILE A 1 194 ? -14.281 -1.382 23.277 1.00 88.81 194 ILE A C 1
ATOM 1520 O O . ILE A 1 194 ? -13.436 -1.720 24.104 1.00 88.81 194 ILE A O 1
ATOM 1524 N N . ARG A 1 195 ? -15.582 -1.317 23.589 1.00 89.19 195 ARG A N 1
ATOM 1525 C CA . ARG A 1 195 ? -16.096 -1.570 24.946 1.00 89.19 195 ARG A CA 1
ATOM 1526 C C . ARG A 1 195 ? -15.779 -2.980 25.447 1.00 89.19 195 ARG A C 1
ATOM 1528 O O . ARG A 1 195 ? -15.439 -3.147 26.615 1.00 89.19 195 ARG A O 1
ATOM 1535 N N . HIS A 1 196 ? -15.868 -3.987 24.579 1.00 87.00 196 HIS A N 1
ATOM 1536 C CA . HIS A 1 196 ? -15.653 -5.383 24.968 1.00 87.00 196 HIS A CA 1
ATOM 1537 C C . HIS A 1 196 ? -14.183 -5.819 24.987 1.00 87.00 196 HIS A C 1
ATOM 1539 O O . HIS A 1 196 ? -13.803 -6.641 25.821 1.00 87.00 196 HIS A O 1
ATOM 1545 N N . LYS A 1 197 ? -13.357 -5.334 24.054 1.00 84.62 197 LYS A N 1
ATOM 1546 C CA . LYS A 1 197 ? -11.999 -5.856 23.806 1.00 84.62 197 LYS A CA 1
ATOM 1547 C C . LYS A 1 197 ? -10.891 -4.812 23.944 1.00 84.62 197 LYS A C 1
ATOM 1549 O O . LYS A 1 197 ? -9.727 -5.205 23.946 1.00 84.62 197 LYS A O 1
ATOM 1554 N N . LYS A 1 198 ? -11.226 -3.522 24.082 1.00 87.69 198 LYS A N 1
ATOM 1555 C CA . LYS A 1 198 ? -10.298 -2.381 24.252 1.00 87.69 198 LYS A CA 1
ATOM 1556 C C . LYS A 1 198 ? -9.292 -2.153 23.114 1.00 87.69 198 LYS A C 1
ATOM 1558 O O . LYS A 1 198 ? -8.399 -1.331 23.244 1.00 87.69 198 LYS A O 1
ATOM 1563 N N . HIS A 1 199 ? -9.407 -2.890 22.012 1.00 86.25 199 HIS A N 1
ATOM 1564 C CA . HIS A 1 199 ? -8.568 -2.743 20.826 1.00 86.25 199 HIS A CA 1
ATOM 1565 C C . HIS A 1 199 ? -9.362 -3.124 19.570 1.00 86.25 199 HIS A C 1
ATOM 1567 O O . HIS A 1 199 ? -10.287 -3.950 19.619 1.00 86.25 199 HIS A O 1
ATOM 1573 N N . ALA A 1 200 ? -8.976 -2.524 18.448 1.00 87.00 200 ALA A N 1
ATOM 1574 C CA . ALA A 1 200 ? -9.493 -2.842 17.126 1.00 87.00 200 ALA A CA 1
ATOM 1575 C C . ALA A 1 200 ? -8.429 -2.567 16.053 1.00 87.00 200 ALA A C 1
ATOM 1577 O O . ALA A 1 200 ? -7.781 -1.517 16.068 1.00 87.00 200 ALA A O 1
ATOM 1578 N N . VAL A 1 201 ? -8.282 -3.499 15.114 1.00 86.81 201 VAL A N 1
ATOM 1579 C CA . VAL A 1 201 ? -7.481 -3.338 13.895 1.00 86.81 201 VAL A CA 1
ATOM 1580 C C . VAL A 1 201 ? -8.420 -3.318 12.696 1.00 86.81 201 VAL A C 1
ATOM 1582 O O . VAL A 1 201 ? -9.253 -4.217 12.537 1.00 86.81 201 VAL A O 1
ATOM 1585 N N . ILE A 1 202 ? -8.293 -2.280 11.873 1.00 88.62 202 ILE A N 1
ATOM 1586 C CA . ILE A 1 202 ? -9.172 -2.023 10.732 1.00 88.62 202 ILE A CA 1
ATOM 1587 C C . ILE A 1 202 ? -8.305 -1.957 9.474 1.00 88.62 202 ILE A C 1
ATOM 1589 O O . ILE A 1 202 ? -7.393 -1.134 9.375 1.00 88.62 202 ILE A O 1
ATOM 1593 N N . VAL A 1 203 ? -8.599 -2.831 8.517 1.00 87.75 203 VAL A N 1
ATOM 1594 C CA . VAL A 1 203 ? -7.976 -2.853 7.193 1.00 87.75 203 VAL A CA 1
ATOM 1595 C C . VAL A 1 203 ? -8.968 -2.300 6.185 1.00 87.75 203 VAL A C 1
ATOM 1597 O O . VAL A 1 203 ? -10.114 -2.747 6.123 1.00 87.75 203 VAL A O 1
ATOM 1600 N N . VAL A 1 204 ? -8.529 -1.327 5.393 1.00 87.00 204 VAL A N 1
ATOM 1601 C CA . VAL A 1 204 ? -9.371 -0.652 4.405 1.00 87.00 204 VAL A CA 1
ATOM 1602 C C . VAL A 1 204 ? -8.652 -0.674 3.069 1.00 87.00 204 VAL A C 1
ATOM 1604 O O . VAL A 1 204 ? -7.503 -0.255 2.970 1.00 87.00 204 VAL A O 1
ATOM 1607 N N . ALA A 1 205 ? -9.313 -1.189 2.040 1.00 85.06 205 ALA A N 1
ATOM 1608 C CA . ALA A 1 205 ? -8.839 -1.023 0.674 1.00 85.06 205 ALA A CA 1
ATOM 1609 C C . ALA A 1 205 ? -9.155 0.400 0.187 1.00 85.06 205 ALA A C 1
ATOM 1611 O O . ALA A 1 205 ? -10.245 0.904 0.453 1.00 85.06 205 ALA A O 1
ATOM 1612 N N . GLU A 1 206 ? -8.242 1.015 -0.568 1.00 80.81 206 GLU A N 1
ATOM 1613 C CA . GLU A 1 206 ? -8.365 2.393 -1.093 1.00 80.81 206 GLU A CA 1
ATOM 1614 C C . GLU A 1 206 ? -9.727 2.658 -1.772 1.00 80.81 206 GLU A C 1
ATOM 1616 O O . GLU A 1 206 ? -10.387 3.675 -1.551 1.00 80.81 206 GLU A O 1
ATOM 1621 N N . GLY A 1 207 ? -10.218 1.694 -2.559 1.00 80.44 207 GLY A N 1
ATOM 1622 C CA . GLY A 1 207 ? -11.504 1.811 -3.254 1.00 80.44 207 GLY A CA 1
ATOM 1623 C C . GLY A 1 207 ? -12.754 1.575 -2.388 1.00 80.44 207 GLY A C 1
ATOM 1624 O O . GLY A 1 207 ? -13.867 1.622 -2.915 1.00 80.44 207 GLY A O 1
ATOM 1625 N N . ALA A 1 208 ? -12.621 1.267 -1.096 1.00 86.06 208 ALA A N 1
ATOM 1626 C CA . ALA A 1 208 ? -13.764 1.037 -0.216 1.00 86.06 208 ALA A CA 1
ATOM 1627 C C . ALA A 1 208 ? -14.479 2.355 0.117 1.00 86.06 208 ALA A C 1
ATOM 1629 O O . ALA A 1 208 ? -13.867 3.415 0.188 1.00 86.06 208 ALA A O 1
ATOM 1630 N N . GLY A 1 209 ? -15.797 2.306 0.337 1.00 84.19 209 GLY A N 1
ATOM 1631 C CA . GLY A 1 209 ? -16.540 3.461 0.857 1.00 84.19 209 GLY A CA 1
ATOM 1632 C C . GLY A 1 209 ? -16.577 4.690 -0.060 1.00 84.19 209 GLY A C 1
ATOM 1633 O O . GLY A 1 209 ? -16.942 5.769 0.399 1.00 84.19 209 GLY A O 1
ATOM 1634 N N . GLN A 1 210 ? -16.239 4.558 -1.347 1.00 85.50 210 GLN A N 1
ATOM 1635 C CA . GLN A 1 210 ? -16.220 5.685 -2.289 1.00 85.50 210 GLN A CA 1
ATOM 1636 C C . GLN A 1 210 ? -17.608 6.325 -2.488 1.00 85.50 210 GLN A C 1
ATOM 1638 O O . GLN A 1 210 ? -17.695 7.487 -2.868 1.00 85.50 210 GLN A O 1
ATOM 1643 N N . HIS A 1 211 ? -18.700 5.619 -2.161 1.00 84.62 211 HIS A N 1
ATOM 1644 C CA . HIS A 1 211 ? -20.061 6.175 -2.110 1.00 84.62 211 HIS A CA 1
ATOM 1645 C C . HIS A 1 211 ? -20.296 7.148 -0.943 1.00 84.62 211 HIS A C 1
ATOM 1647 O O . HIS A 1 211 ? -21.242 7.929 -0.991 1.00 84.62 211 HIS A O 1
ATOM 1653 N N . LEU A 1 212 ? -19.464 7.101 0.102 1.00 83.44 212 LEU A N 1
ATOM 1654 C CA . LEU A 1 212 ? -19.534 7.986 1.274 1.00 83.44 212 LEU A CA 1
ATOM 1655 C C . LEU A 1 212 ? -18.761 9.293 1.060 1.00 83.44 212 LEU A C 1
ATOM 1657 O O . LEU A 1 212 ? -19.013 10.290 1.736 1.00 83.44 212 LEU A O 1
ATOM 1661 N N . LEU A 1 213 ? -17.812 9.285 0.126 1.00 82.12 213 LEU A N 1
ATOM 1662 C CA . LEU A 1 213 ? -16.982 10.430 -0.207 1.00 82.12 213 LEU A CA 1
ATOM 1663 C C . LEU A 1 213 ? -17.732 11.310 -1.213 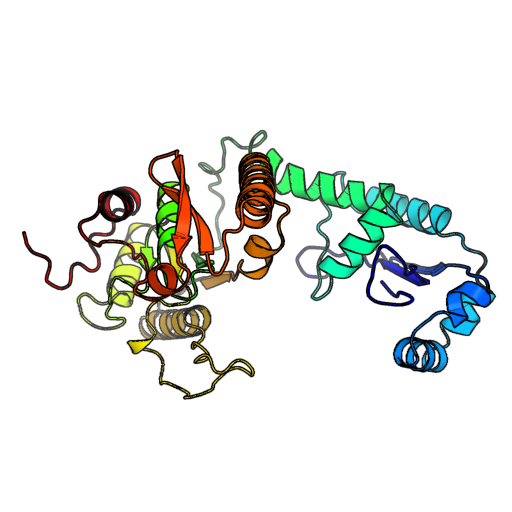1.00 82.12 213 LEU A C 1
ATOM 1665 O O . LEU A 1 213 ? -18.160 10.857 -2.273 1.00 82.12 213 LEU A O 1
ATOM 1669 N N . SER A 1 214 ? -17.890 12.599 -0.900 1.00 63.50 214 SER A N 1
ATOM 1670 C CA . SER A 1 214 ? -18.437 13.567 -1.852 1.00 63.50 214 SER A CA 1
ATOM 1671 C C . SER A 1 214 ? -17.530 13.621 -3.081 1.00 63.50 214 SER A C 1
ATOM 1673 O O . SER A 1 214 ? -16.377 14.045 -2.984 1.00 63.50 214 SER A O 1
ATOM 1675 N N . SER A 1 215 ? -18.040 13.176 -4.230 1.00 55.84 215 SER A N 1
ATOM 1676 C CA . SER A 1 215 ? -17.276 13.024 -5.466 1.00 55.84 215 SER A CA 1
ATOM 1677 C C . SER A 1 215 ? -16.740 14.369 -5.968 1.00 55.84 215 SER A C 1
ATOM 1679 O O . SER A 1 215 ? -17.413 15.087 -6.714 1.00 55.84 215 SER A O 1
ATOM 1681 N N . LEU A 1 216 ? -15.507 14.717 -5.606 1.00 54.44 216 LEU A N 1
ATOM 1682 C CA . LEU A 1 216 ? -14.738 15.692 -6.365 1.00 54.44 216 LEU A CA 1
ATOM 1683 C C . LEU A 1 216 ? -14.418 15.017 -7.700 1.00 54.44 216 LEU A C 1
ATOM 1685 O O . LEU A 1 216 ? -13.568 14.135 -7.750 1.00 54.44 216 LEU A O 1
ATOM 1689 N N . LYS A 1 217 ? -15.123 15.397 -8.774 1.00 57.19 217 LYS A N 1
ATOM 1690 C CA . LYS A 1 217 ? -14.853 14.959 -10.156 1.00 57.19 217 LYS A CA 1
ATOM 1691 C C . LYS A 1 217 ? -13.500 15.505 -10.632 1.00 57.19 217 LYS A C 1
ATOM 1693 O O . LYS A 1 217 ? -13.436 16.360 -11.508 1.00 57.19 217 LYS A O 1
ATOM 1698 N N . ARG A 1 218 ? -12.414 15.073 -10.001 1.00 64.38 218 ARG A N 1
ATOM 1699 C CA . ARG A 1 218 ? -11.044 15.358 -10.408 1.00 64.38 218 ARG A CA 1
ATOM 1700 C C . ARG A 1 218 ? -10.532 14.133 -11.140 1.00 64.38 218 ARG A C 1
ATOM 1702 O O . ARG A 1 218 ? -10.655 13.023 -10.635 1.00 64.38 218 ARG A O 1
ATOM 1709 N N . THR A 1 219 ? -9.992 14.336 -12.329 1.00 73.44 219 THR A N 1
ATOM 1710 C CA . THR A 1 219 ? -9.286 13.300 -13.079 1.00 73.44 219 THR A CA 1
ATOM 1711 C C . THR A 1 219 ? -7.785 13.485 -12.905 1.00 73.44 219 THR A C 1
ATOM 1713 O O . THR A 1 219 ? -7.317 14.606 -12.689 1.00 73.44 219 THR A O 1
ATOM 1716 N N . ASP A 1 220 ? -7.029 12.394 -12.957 1.00 72.50 220 ASP A N 1
ATOM 1717 C CA . ASP A 1 220 ? -5.575 12.452 -13.099 1.00 72.50 220 ASP A CA 1
ATOM 1718 C C . ASP A 1 220 ? -5.185 12.912 -14.531 1.00 72.50 220 ASP A C 1
ATOM 1720 O O . ASP A 1 220 ? -6.054 13.018 -15.408 1.00 72.50 220 ASP A O 1
ATOM 1724 N N . PRO A 1 221 ? -3.897 13.207 -14.802 1.00 69.88 221 PRO A N 1
ATOM 1725 C CA . PRO A 1 221 ? -3.423 13.544 -16.152 1.00 69.88 221 PRO A CA 1
ATOM 1726 C C . PRO A 1 221 ? -3.634 12.432 -17.194 1.00 69.88 221 PRO A C 1
ATOM 1728 O O . PRO A 1 221 ? -3.593 12.703 -18.391 1.00 69.88 221 PRO A O 1
ATOM 1731 N N . SER A 1 222 ? -3.880 11.199 -16.744 1.00 65.62 222 SER A N 1
ATOM 1732 C CA . SER A 1 222 ? -4.129 10.014 -17.570 1.00 65.62 222 SER A CA 1
ATOM 1733 C C . SER A 1 222 ? -5.623 9.784 -17.856 1.00 65.62 222 SER A C 1
ATOM 1735 O O . SER A 1 222 ? -5.975 8.823 -18.537 1.00 65.62 222 SER A O 1
ATOM 1737 N N . GLY A 1 223 ? -6.513 10.651 -17.354 1.00 70.44 223 GLY A N 1
ATOM 1738 C CA . GLY A 1 223 ? -7.963 10.580 -17.553 1.00 70.44 223 GLY A CA 1
ATOM 1739 C C . GLY A 1 223 ? -8.726 9.670 -16.579 1.00 70.44 223 GLY A C 1
ATOM 1740 O O . GLY A 1 223 ? -9.938 9.512 -16.725 1.00 70.44 223 GLY A O 1
ATOM 1741 N N . ASN A 1 224 ? -8.076 9.092 -15.567 1.00 70.81 224 ASN A N 1
ATOM 1742 C CA . ASN A 1 224 ? -8.736 8.274 -14.550 1.00 70.81 224 ASN A CA 1
ATOM 1743 C C . ASN A 1 224 ? -9.399 9.147 -13.475 1.00 70.81 224 ASN A C 1
ATOM 1745 O O . ASN A 1 224 ? -8.825 10.158 -13.064 1.00 70.81 224 ASN A O 1
ATOM 1749 N N . PRO A 1 225 ? -10.572 8.753 -12.943 1.00 69.75 225 PRO A N 1
ATOM 1750 C CA . PRO A 1 225 ? -11.149 9.400 -11.770 1.00 69.75 225 PRO A CA 1
ATOM 1751 C C . PRO A 1 225 ? -10.195 9.284 -10.579 1.00 69.75 225 PRO A C 1
ATOM 1753 O O . PRO A 1 225 ? -9.805 8.177 -10.204 1.00 69.75 225 PRO A O 1
ATOM 1756 N N . LYS A 1 226 ? -9.843 10.417 -9.970 1.00 72.12 226 LYS A N 1
ATOM 1757 C CA . LYS A 1 226 ? -9.078 10.446 -8.728 1.00 72.12 226 LYS A CA 1
ATOM 1758 C C . LYS A 1 226 ? -9.998 10.033 -7.583 1.00 72.12 226 LYS A C 1
ATOM 1760 O O . LYS A 1 226 ? -11.041 10.653 -7.376 1.00 72.12 226 LYS A O 1
ATOM 1765 N N . MET A 1 227 ? -9.613 8.986 -6.864 1.00 70.38 227 MET A N 1
ATOM 1766 C CA . MET A 1 227 ? -10.362 8.517 -5.702 1.00 70.38 227 MET A CA 1
ATOM 1767 C C . MET A 1 227 ? -10.207 9.484 -4.532 1.00 70.38 227 MET A C 1
ATOM 1769 O O . MET A 1 227 ? -9.210 10.206 -4.429 1.00 70.38 227 MET A O 1
ATOM 1773 N N . GLY A 1 228 ? -11.230 9.542 -3.681 1.00 76.62 228 GLY A N 1
ATOM 1774 C CA . GLY A 1 228 ? -11.101 10.230 -2.406 1.00 76.62 228 GLY A CA 1
ATOM 1775 C C . GLY A 1 228 ? -10.340 9.348 -1.421 1.00 76.62 228 GLY A C 1
ATOM 1776 O O . GLY A 1 228 ? -10.471 8.126 -1.456 1.00 76.62 228 GLY A O 1
ATOM 1777 N N . ASP A 1 229 ? -9.567 9.980 -0.544 1.00 83.62 229 ASP A N 1
ATOM 1778 C CA . ASP A 1 229 ? -8.821 9.305 0.516 1.00 83.62 229 ASP A CA 1
ATOM 1779 C C . ASP A 1 229 ? -9.798 8.824 1.602 1.00 83.62 229 ASP A C 1
ATOM 1781 O O . ASP A 1 229 ? -10.253 9.591 2.464 1.00 83.62 229 ASP A O 1
ATOM 1785 N N . ILE A 1 230 ? -10.187 7.549 1.508 1.00 86.19 230 ILE A N 1
ATOM 1786 C CA . ILE A 1 230 ? -11.104 6.921 2.460 1.00 86.19 230 ILE A CA 1
ATOM 1787 C C . ILE A 1 230 ? -10.448 6.748 3.832 1.00 86.19 230 ILE A C 1
ATOM 1789 O O . ILE A 1 230 ? -11.135 6.827 4.852 1.00 86.19 230 ILE A O 1
ATOM 1793 N N . GLY A 1 231 ? -9.129 6.553 3.878 1.00 86.06 231 GLY A N 1
ATOM 1794 C CA . GLY A 1 231 ? -8.376 6.356 5.108 1.00 86.06 231 GLY A CA 1
ATOM 1795 C C . GLY A 1 231 ? -8.454 7.575 6.024 1.00 86.06 231 GLY A C 1
ATOM 1796 O O . GLY A 1 231 ? -8.877 7.472 7.182 1.00 86.06 231 GLY A O 1
ATOM 1797 N N . VAL A 1 232 ? -8.139 8.753 5.484 1.00 87.69 232 VAL A N 1
ATOM 1798 C CA . VAL A 1 232 ? -8.245 10.036 6.193 1.00 87.69 232 VAL A CA 1
ATOM 1799 C C . VAL A 1 232 ? -9.699 10.366 6.527 1.00 87.69 232 VAL A C 1
ATOM 1801 O O . VAL A 1 232 ? -9.985 10.832 7.634 1.00 87.69 232 VAL A O 1
ATOM 1804 N N . TYR A 1 233 ? -10.638 10.090 5.619 1.00 90.00 233 TYR A N 1
ATOM 1805 C CA . TYR A 1 233 ? -12.062 10.301 5.884 1.00 90.00 233 TYR A CA 1
ATOM 1806 C C . TYR A 1 233 ? -12.559 9.474 7.078 1.00 90.00 233 TYR A C 1
ATOM 1808 O O . TYR A 1 233 ? -13.167 10.023 8.000 1.00 90.00 233 TYR A O 1
ATOM 1816 N N . LEU A 1 234 ? -12.260 8.172 7.105 1.00 90.38 234 LEU A N 1
ATOM 1817 C CA . LEU A 1 234 ? -12.649 7.288 8.202 1.00 90.38 234 LEU A CA 1
ATOM 1818 C C . LEU A 1 234 ? -11.973 7.685 9.513 1.00 90.38 234 LEU A C 1
ATOM 1820 O O . LEU A 1 234 ? -12.641 7.717 10.544 1.00 90.38 234 LEU A O 1
ATOM 1824 N N . LYS A 1 235 ? -10.686 8.051 9.483 1.00 90.75 235 LYS A N 1
ATOM 1825 C CA . LYS A 1 235 ? -9.975 8.578 10.657 1.00 90.75 235 LYS A CA 1
ATOM 1826 C C . LYS A 1 235 ? -10.728 9.749 11.290 1.00 90.75 235 LYS A C 1
ATOM 1828 O O . LYS A 1 235 ? -10.946 9.754 12.502 1.00 90.75 235 LYS A O 1
ATOM 1833 N N . ASN A 1 236 ? -11.129 10.727 10.479 1.00 91.44 236 ASN A N 1
ATOM 1834 C CA . ASN A 1 236 ? -11.832 11.912 10.966 1.00 91.44 236 ASN A CA 1
ATOM 1835 C C . ASN A 1 236 ? -13.214 11.549 11.521 1.00 91.44 236 ASN A C 1
ATOM 1837 O O . ASN A 1 236 ? -13.544 11.941 12.636 1.00 91.44 236 ASN A O 1
ATOM 1841 N N . GLN A 1 237 ? -13.982 10.726 10.799 1.00 92.56 237 GLN A N 1
ATOM 1842 C CA . GLN A 1 237 ? -15.317 10.308 11.234 1.00 92.56 237 GLN A CA 1
ATOM 1843 C C . GLN A 1 237 ? -15.302 9.471 12.521 1.00 92.56 237 GLN A C 1
ATOM 1845 O O . GLN A 1 237 ? -16.191 9.622 13.358 1.00 92.56 237 GLN A O 1
ATOM 1850 N N . ILE A 1 238 ? -14.301 8.608 12.707 1.00 92.88 238 ILE A N 1
ATOM 1851 C CA . ILE A 1 238 ? -14.145 7.834 13.943 1.00 92.88 238 ILE A CA 1
ATOM 1852 C C . ILE A 1 238 ? -13.804 8.773 15.102 1.00 92.88 238 ILE A C 1
ATOM 1854 O O . ILE A 1 238 ? -14.469 8.712 16.132 1.00 92.88 238 ILE A O 1
ATOM 1858 N N . ASN A 1 239 ? -12.832 9.674 14.937 1.00 93.00 239 ASN A N 1
ATOM 1859 C CA . ASN A 1 239 ? -12.489 10.634 15.989 1.00 93.00 239 ASN A CA 1
ATOM 1860 C C . ASN A 1 239 ? -13.695 11.499 16.385 1.00 93.00 239 ASN A C 1
ATOM 1862 O O . ASN A 1 239 ? -14.012 11.594 17.566 1.00 93.00 239 ASN A O 1
ATOM 1866 N N . GLU A 1 240 ? -14.419 12.063 15.414 1.00 94.31 240 GLU A N 1
ATOM 1867 C CA . GLU A 1 240 ? -15.637 12.846 15.666 1.00 94.31 240 GLU A CA 1
ATOM 1868 C C . GLU A 1 240 ? -16.693 12.04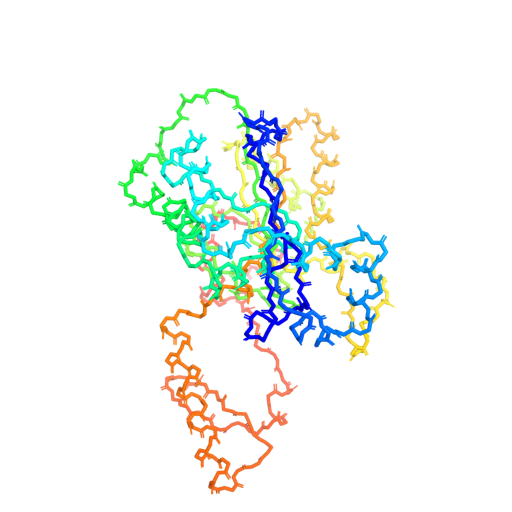5 16.443 1.00 94.31 240 GLU A C 1
ATOM 1870 O O . GLU A 1 240 ? -17.271 12.542 17.413 1.00 94.31 240 GLU A O 1
ATOM 1875 N N . PHE A 1 241 ? -16.924 10.790 16.049 1.00 94.25 241 PHE A N 1
ATOM 1876 C CA . PHE A 1 241 ? -17.906 9.920 16.689 1.00 94.25 241 PHE A CA 1
ATOM 1877 C C . PHE A 1 241 ? -17.543 9.601 18.144 1.00 94.25 241 PHE A C 1
ATOM 1879 O O . PHE A 1 241 ? -18.375 9.782 19.033 1.00 94.25 241 PHE A O 1
ATOM 1886 N N . PHE A 1 242 ? -16.306 9.184 18.416 1.00 93.12 242 PHE A N 1
ATOM 1887 C CA . PHE A 1 242 ? -15.881 8.838 19.776 1.00 93.12 242 PHE A CA 1
ATOM 1888 C C . PHE A 1 242 ? -15.792 10.068 20.694 1.00 93.12 242 PHE A C 1
ATOM 1890 O O . PHE A 1 242 ? -16.203 9.980 21.854 1.00 93.12 242 PHE A O 1
ATOM 1897 N N . THR A 1 243 ? -15.405 11.237 20.166 1.00 94.06 243 THR A N 1
ATOM 1898 C CA . THR A 1 243 ? -15.478 12.509 20.902 1.00 94.06 243 THR A CA 1
ATOM 1899 C C . THR A 1 243 ? -16.917 12.865 21.274 1.00 94.06 243 THR A C 1
ATOM 1901 O O . THR A 1 243 ? -17.171 13.254 22.412 1.00 94.06 243 THR A O 1
ATOM 1904 N N . SER A 1 244 ? -17.879 12.690 20.358 1.00 93.69 244 SER A N 1
ATOM 1905 C CA . SER A 1 244 ? -19.300 12.958 20.644 1.00 93.69 244 SER A CA 1
ATOM 1906 C C . SER A 1 244 ? -19.898 12.022 21.703 1.00 93.69 244 SER A C 1
ATOM 1908 O O . SER A 1 244 ? -20.825 12.394 22.416 1.00 93.69 244 SER A O 1
ATOM 1910 N N . GLU A 1 245 ? -19.334 10.824 21.837 1.00 91.19 245 GLU A N 1
ATOM 1911 C CA . GLU A 1 245 ? -19.734 9.800 22.805 1.00 91.19 245 GLU A CA 1
ATOM 1912 C C . GLU A 1 245 ? -18.983 9.903 24.142 1.00 91.19 245 GLU A C 1
ATOM 1914 O O . GLU A 1 245 ? -19.260 9.132 25.062 1.00 91.19 245 GLU A O 1
ATOM 1919 N N . GLY A 1 246 ? -18.029 10.834 24.260 1.00 91.06 246 GLY A N 1
ATOM 1920 C CA . GLY A 1 246 ? -17.206 11.010 25.458 1.00 91.06 246 GLY A CA 1
ATOM 1921 C C . GLY A 1 246 ? -16.275 9.828 25.745 1.00 91.06 246 GLY A C 1
ATOM 1922 O O . GLY A 1 246 ? -15.965 9.561 26.904 1.00 91.06 246 GLY A O 1
ATOM 1923 N N . ILE A 1 247 ? -15.859 9.092 24.711 1.00 90.06 247 ILE A N 1
ATOM 1924 C CA . ILE A 1 247 ? -14.943 7.954 24.824 1.00 90.06 247 ILE A CA 1
ATOM 1925 C C . ILE A 1 247 ? -13.586 8.382 24.262 1.00 90.06 247 ILE A C 1
ATOM 1927 O O . ILE A 1 247 ? -13.473 8.714 23.084 1.00 90.06 247 ILE A O 1
ATOM 1931 N N . GLU A 1 248 ? -12.552 8.354 25.097 1.00 88.38 248 GLU A N 1
ATOM 1932 C CA . GLU A 1 248 ? -11.180 8.622 24.664 1.00 88.38 248 GLU A CA 1
ATOM 1933 C C . GLU A 1 248 ? -10.629 7.428 23.868 1.00 88.38 248 GLU A C 1
ATOM 1935 O O . GLU A 1 248 ? -10.796 6.281 24.281 1.00 88.38 248 GLU A O 1
ATOM 1940 N N . ILE A 1 249 ? -10.006 7.695 22.714 1.00 89.44 249 ILE A N 1
ATOM 1941 C CA . ILE A 1 249 ? -9.379 6.678 21.858 1.00 89.44 249 ILE A CA 1
ATOM 1942 C C . ILE A 1 249 ? -8.032 7.171 21.306 1.00 89.44 249 ILE A C 1
ATOM 1944 O O . ILE A 1 249 ? -7.866 8.349 20.997 1.00 89.44 249 ILE A O 1
ATOM 1948 N N . ASN A 1 250 ? -7.076 6.258 21.102 1.00 89.06 250 ASN A N 1
ATOM 1949 C CA . ASN A 1 250 ? -5.783 6.533 20.461 1.00 89.06 250 ASN A CA 1
ATOM 1950 C C . ASN A 1 250 ? -5.717 6.011 19.012 1.00 89.06 250 ASN A C 1
ATOM 1952 O O . ASN A 1 250 ? -5.252 4.898 18.741 1.00 89.06 250 ASN A O 1
ATOM 1956 N N . LEU A 1 251 ? -6.237 6.791 18.064 1.00 86.62 2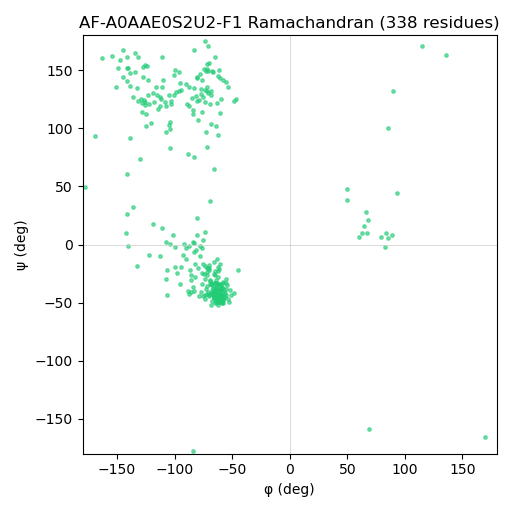51 LEU A N 1
ATOM 1957 C CA . LEU A 1 251 ? -6.346 6.370 16.666 1.00 86.62 251 LEU A CA 1
ATOM 1958 C C . LEU A 1 251 ? -5.048 6.617 15.881 1.00 86.62 251 LEU A C 1
ATOM 1960 O O . LEU A 1 251 ? -4.677 7.767 15.634 1.00 86.62 251 LEU A O 1
ATOM 1964 N N . LYS A 1 252 ? -4.399 5.543 15.404 1.00 86.25 252 LYS A N 1
ATOM 1965 C CA . LYS A 1 252 ? -3.222 5.613 14.518 1.00 86.25 252 LYS A CA 1
ATOM 1966 C C . LYS A 1 252 ? -3.572 5.185 13.098 1.00 86.25 252 LYS A C 1
ATOM 1968 O O . LYS A 1 252 ? -4.030 4.070 12.852 1.00 86.25 252 LYS A O 1
ATOM 1973 N N . TYR A 1 253 ? -3.313 6.090 12.163 1.00 83.62 253 TYR A N 1
ATOM 1974 C CA . TYR A 1 253 ? -3.493 5.876 10.733 1.00 83.62 253 TYR A CA 1
ATOM 1975 C C . TYR A 1 253 ? -2.164 5.518 10.075 1.00 83.62 253 TYR A C 1
ATOM 1977 O O . TYR A 1 253 ? -1.169 6.199 10.325 1.00 83.62 253 TYR A O 1
ATOM 1985 N N . ILE A 1 254 ? -2.150 4.461 9.263 1.00 80.88 254 ILE A N 1
ATOM 1986 C CA . ILE A 1 254 ? -0.973 4.006 8.526 1.00 80.88 254 ILE A CA 1
ATOM 1987 C C . ILE A 1 254 ? -1.373 3.774 7.074 1.00 80.88 254 ILE A C 1
ATOM 1989 O O . ILE A 1 254 ? -2.248 2.962 6.785 1.00 80.88 254 ILE A O 1
ATOM 1993 N N . ASP A 1 255 ? -0.676 4.449 6.171 1.00 78.12 255 ASP A N 1
ATOM 1994 C CA . ASP A 1 255 ? -0.737 4.182 4.740 1.00 78.12 255 ASP A CA 1
ATOM 1995 C C . ASP A 1 255 ? 0.571 3.495 4.301 1.00 78.12 255 ASP A C 1
ATOM 1997 O O . ASP A 1 255 ? 1.599 4.153 4.111 1.00 78.12 255 ASP A O 1
ATOM 2001 N N . PRO A 1 256 ? 0.587 2.154 4.208 1.00 74.44 256 PRO A N 1
ATOM 2002 C CA . PRO A 1 256 ? 1.719 1.405 3.687 1.00 74.44 256 PRO A CA 1
ATOM 2003 C C . PRO A 1 256 ? 1.793 1.359 2.152 1.00 74.44 256 PRO A C 1
ATOM 2005 O O . PRO A 1 256 ? 2.634 0.618 1.651 1.00 74.44 256 PRO A O 1
ATOM 2008 N N . SER A 1 257 ? 0.982 2.094 1.382 1.00 67.06 257 SER A N 1
ATOM 2009 C CA . SER A 1 257 ? 0.917 1.950 -0.087 1.00 67.06 257 SER A CA 1
ATOM 2010 C C . SER A 1 257 ? 2.283 2.064 -0.770 1.00 67.06 257 SER A C 1
ATOM 2012 O O . SER A 1 257 ? 2.666 1.199 -1.563 1.00 67.06 257 SER A O 1
ATOM 2014 N N . TYR A 1 258 ? 3.078 3.074 -0.402 1.00 65.12 258 TYR A N 1
ATOM 2015 C CA . TYR A 1 258 ? 4.451 3.211 -0.900 1.00 65.12 258 TYR A CA 1
ATOM 2016 C C . TYR A 1 258 ? 5.361 2.075 -0.422 1.00 65.12 258 TYR A C 1
ATOM 2018 O O . TYR A 1 258 ? 6.158 1.555 -1.197 1.00 65.12 258 TYR A O 1
ATOM 2026 N N . LEU A 1 259 ? 5.221 1.639 0.833 1.00 69.62 259 LEU A N 1
ATOM 2027 C CA . LEU A 1 259 ? 6.017 0.535 1.370 1.00 69.62 259 LEU A CA 1
ATOM 2028 C C . LEU A 1 259 ? 5.734 -0.770 0.623 1.00 69.62 259 LEU A C 1
ATOM 2030 O O . LEU A 1 259 ? 6.670 -1.482 0.285 1.00 69.62 259 LEU A O 1
ATOM 2034 N N . ILE A 1 260 ? 4.470 -1.068 0.324 1.00 65.56 260 ILE A N 1
ATOM 2035 C CA . ILE A 1 260 ? 4.071 -2.293 -0.376 1.00 65.56 260 ILE A CA 1
ATOM 2036 C C . ILE A 1 260 ? 4.603 -2.289 -1.815 1.00 65.56 260 ILE A C 1
ATOM 2038 O O . ILE A 1 260 ? 5.143 -3.296 -2.266 1.00 65.56 260 ILE A O 1
ATOM 2042 N N . ARG A 1 261 ? 4.513 -1.155 -2.523 1.00 64.50 261 ARG A N 1
ATOM 2043 C CA . ARG A 1 261 ? 4.940 -1.039 -3.930 1.00 64.50 261 ARG A CA 1
ATOM 2044 C C . ARG A 1 261 ? 6.456 -0.958 -4.125 1.00 64.50 261 ARG A C 1
ATOM 2046 O O . ARG A 1 261 ? 6.944 -1.282 -5.203 1.00 64.50 261 ARG A O 1
ATOM 2053 N N . SER A 1 262 ? 7.202 -0.503 -3.120 1.00 70.06 262 SER A N 1
ATOM 2054 C CA . SER A 1 262 ? 8.649 -0.263 -3.237 1.00 70.06 262 SER A CA 1
ATOM 2055 C C . SER A 1 262 ? 9.523 -1.384 -2.666 1.00 70.06 262 SER A C 1
ATOM 2057 O O . SER A 1 262 ? 10.753 -1.298 -2.728 1.00 70.06 262 SER A O 1
ATOM 2059 N N . VAL A 1 263 ? 8.926 -2.433 -2.093 1.00 73.38 263 VAL A N 1
ATOM 2060 C CA . VAL A 1 263 ? 9.670 -3.602 -1.608 1.00 73.38 263 VAL A CA 1
ATOM 2061 C C . VAL A 1 263 ? 10.180 -4.416 -2.804 1.00 73.38 263 VAL A C 1
ATOM 2063 O O . VAL A 1 263 ? 9.436 -4.629 -3.762 1.00 73.38 263 VAL A O 1
ATOM 2066 N N . PRO A 1 264 ? 11.447 -4.879 -2.787 1.00 76.06 264 PRO A N 1
ATOM 2067 C CA . PRO A 1 264 ? 11.953 -5.736 -3.848 1.00 76.06 264 PRO A CA 1
ATOM 2068 C C . PRO A 1 264 ? 11.133 -7.033 -3.939 1.00 76.06 264 PRO A C 1
ATOM 2070 O O . PRO A 1 264 ? 10.759 -7.588 -2.901 1.00 76.06 264 PRO A O 1
ATOM 2073 N N . PRO A 1 265 ? 10.897 -7.552 -5.155 1.00 72.31 265 PRO A N 1
ATOM 2074 C CA . PRO A 1 265 ? 10.138 -8.782 -5.351 1.00 72.31 265 PRO A CA 1
ATOM 2075 C C . PRO A 1 265 ? 10.777 -9.952 -4.599 1.00 72.31 265 PRO A C 1
ATOM 2077 O O . PRO A 1 265 ? 12.005 -10.101 -4.559 1.00 72.31 265 PRO A O 1
ATOM 2080 N N . ASN A 1 266 ? 9.934 -10.807 -4.019 1.00 76.69 266 ASN A N 1
ATOM 2081 C CA . ASN A 1 266 ? 10.386 -12.050 -3.398 1.00 76.69 266 ASN A CA 1
ATOM 2082 C C . ASN A 1 266 ? 10.776 -13.088 -4.475 1.00 76.69 266 ASN A C 1
ATOM 2084 O O . ASN A 1 266 ? 10.625 -12.864 -5.677 1.00 76.69 266 ASN A O 1
ATOM 2088 N N . THR A 1 267 ? 11.303 -14.245 -4.067 1.00 77.06 267 THR A N 1
ATOM 2089 C CA . THR A 1 267 ? 11.723 -15.302 -5.008 1.00 77.06 267 THR A CA 1
ATOM 2090 C C . THR A 1 267 ? 10.581 -15.799 -5.900 1.00 77.06 267 THR A C 1
ATOM 2092 O O . THR A 1 267 ? 10.813 -16.073 -7.075 1.00 77.06 267 THR A O 1
ATOM 2095 N N . GLY A 1 268 ? 9.360 -15.895 -5.364 1.00 76.50 268 GLY A N 1
ATOM 2096 C CA . GLY A 1 268 ? 8.177 -16.309 -6.118 1.00 76.50 268 GLY A CA 1
ATOM 2097 C C . GLY A 1 268 ? 7.829 -15.313 -7.219 1.00 76.50 268 GLY A C 1
ATOM 2098 O O . GLY A 1 268 ? 7.689 -15.710 -8.373 1.00 76.50 268 GLY A O 1
ATOM 2099 N N . ASP A 1 269 ? 7.794 -14.022 -6.889 1.00 75.25 269 ASP A N 1
ATOM 2100 C CA . ASP A 1 269 ? 7.535 -12.946 -7.852 1.00 75.25 269 ASP A CA 1
ATOM 2101 C C . ASP A 1 269 ? 8.647 -12.837 -8.903 1.00 75.25 269 ASP A C 1
ATOM 2103 O O . ASP A 1 269 ? 8.367 -12.646 -10.087 1.00 75.25 269 ASP A O 1
ATOM 2107 N N . ASN A 1 270 ? 9.912 -13.017 -8.510 1.00 77.44 270 ASN A N 1
ATOM 2108 C CA . ASN A 1 270 ? 11.041 -13.047 -9.446 1.00 77.44 270 ASN A CA 1
ATOM 2109 C C . ASN A 1 270 ? 10.939 -14.219 -10.427 1.00 77.44 270 ASN A C 1
ATOM 2111 O O . ASN A 1 270 ? 11.099 -14.033 -11.630 1.00 77.44 270 ASN A O 1
ATOM 2115 N N . LEU A 1 271 ? 10.645 -15.426 -9.936 1.00 81.25 271 LEU A N 1
ATOM 2116 C CA . LEU A 1 271 ? 10.472 -16.594 -10.798 1.00 81.25 271 LEU A CA 1
ATOM 2117 C C . LEU A 1 271 ? 9.268 -16.421 -11.731 1.00 81.25 271 LEU A C 1
ATOM 2119 O O . LEU A 1 271 ? 9.356 -16.711 -12.926 1.00 81.25 271 LEU A O 1
ATOM 2123 N N . PHE A 1 272 ? 8.153 -15.926 -11.195 1.00 74.94 272 PHE A N 1
ATOM 2124 C CA . PHE A 1 272 ? 6.928 -15.697 -11.948 1.00 74.94 272 PHE A CA 1
ATOM 2125 C C . PHE A 1 272 ? 7.128 -14.664 -13.061 1.00 74.94 272 PHE A C 1
ATOM 2127 O O . PHE A 1 272 ? 6.806 -14.938 -14.218 1.00 74.94 272 PHE A O 1
ATOM 2134 N N . SER A 1 273 ? 7.718 -13.512 -12.734 1.00 78.31 273 SER A N 1
ATOM 2135 C CA . SER A 1 273 ? 8.004 -12.440 -13.694 1.00 78.31 273 SER A CA 1
ATOM 2136 C C . SER A 1 273 ? 9.025 -12.856 -14.752 1.00 78.31 273 SER A C 1
ATOM 2138 O O . SER A 1 273 ? 8.797 -12.608 -15.936 1.00 78.31 273 SER A O 1
ATOM 2140 N N . ALA A 1 274 ? 10.097 -13.560 -14.373 1.00 81.19 274 ALA A N 1
ATOM 2141 C CA . ALA A 1 274 ? 11.073 -14.088 -15.325 1.00 81.19 274 ALA A CA 1
ATOM 2142 C C . ALA A 1 274 ? 10.436 -15.087 -16.303 1.00 81.19 274 ALA A C 1
ATOM 2144 O O . ALA A 1 274 ? 10.673 -15.016 -17.510 1.00 81.19 274 ALA A O 1
ATOM 2145 N N . THR A 1 275 ? 9.582 -15.982 -15.798 1.00 83.50 275 THR A N 1
ATOM 2146 C CA . THR A 1 275 ? 8.880 -16.973 -16.628 1.00 83.50 275 THR A CA 1
ATOM 2147 C C . THR A 1 275 ? 7.887 -16.301 -17.578 1.00 83.50 275 THR A C 1
ATOM 2149 O O . THR A 1 275 ? 7.845 -16.632 -18.764 1.00 83.50 275 THR A O 1
ATOM 2152 N N . LEU A 1 276 ? 7.120 -15.314 -17.096 1.00 83.44 276 LEU A N 1
ATOM 2153 C CA . LEU A 1 276 ? 6.232 -14.516 -17.945 1.00 83.44 276 LEU A CA 1
ATOM 2154 C C . LEU A 1 276 ? 7.004 -13.787 -19.050 1.00 83.44 276 LEU A C 1
ATOM 2156 O O . LEU A 1 276 ? 6.584 -13.830 -20.203 1.00 83.44 276 LEU A O 1
ATOM 2160 N N . ALA A 1 277 ? 8.139 -13.165 -18.721 1.00 83.56 277 ALA A N 1
ATOM 2161 C CA . ALA A 1 277 ? 8.965 -12.445 -19.685 1.00 83.56 277 ALA A CA 1
ATOM 2162 C C . ALA A 1 277 ? 9.528 -13.370 -20.777 1.00 83.56 277 ALA A C 1
ATOM 2164 O O . ALA A 1 277 ? 9.447 -13.043 -21.960 1.00 83.56 277 ALA A O 1
ATOM 2165 N N . GLN A 1 278 ? 10.042 -14.548 -20.410 1.00 86.94 278 GLN A N 1
ATOM 2166 C CA . GLN A 1 278 ? 10.527 -15.535 -21.385 1.00 86.94 278 GLN A CA 1
ATOM 2167 C C . GLN A 1 278 ? 9.406 -16.007 -22.317 1.00 86.94 278 GLN A C 1
ATOM 2169 O O . GLN A 1 278 ? 9.568 -16.015 -23.539 1.00 86.94 278 GLN A O 1
ATOM 2174 N N . ASN A 1 279 ? 8.242 -16.331 -21.751 1.00 84.62 279 ASN A N 1
ATOM 2175 C CA . ASN A 1 279 ? 7.075 -16.711 -22.538 1.00 84.62 279 ASN A CA 1
ATOM 2176 C C . ASN A 1 279 ? 6.612 -15.570 -23.459 1.00 84.62 279 ASN A C 1
ATOM 2178 O O . ASN A 1 279 ? 6.174 -15.843 -24.575 1.00 84.62 27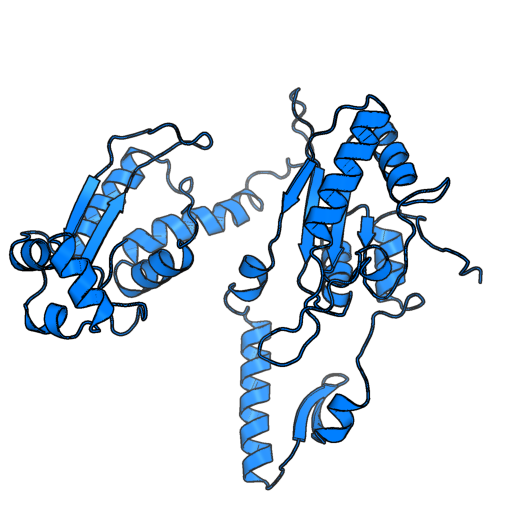9 ASN A O 1
ATOM 2182 N N . ALA A 1 280 ? 6.749 -14.306 -23.039 1.00 82.81 280 ALA A N 1
ATOM 2183 C CA . ALA A 1 280 ? 6.384 -13.138 -23.847 1.00 82.81 280 ALA A CA 1
ATOM 2184 C C . ALA A 1 280 ? 7.257 -13.025 -25.087 1.00 82.81 280 ALA A C 1
ATOM 2186 O O . ALA A 1 280 ? 6.742 -12.831 -26.187 1.00 82.81 280 ALA A O 1
ATOM 2187 N N . VAL A 1 281 ? 8.564 -13.228 -24.922 1.00 84.44 281 VAL A N 1
ATOM 2188 C CA . VAL A 1 281 ? 9.507 -13.255 -26.042 1.00 84.44 281 VAL A CA 1
ATOM 2189 C C . VAL A 1 281 ? 9.174 -14.402 -26.993 1.00 84.44 281 VAL A C 1
ATOM 2191 O O . VAL A 1 281 ? 9.091 -14.179 -28.197 1.00 84.44 281 VAL A O 1
ATOM 2194 N N . HIS A 1 282 ? 8.917 -15.612 -26.486 1.00 85.56 282 HIS A N 1
ATOM 2195 C CA . HIS A 1 282 ? 8.535 -16.743 -27.340 1.00 85.56 282 HIS A CA 1
ATOM 2196 C C . HIS A 1 282 ? 7.228 -16.496 -28.103 1.00 85.56 282 HIS A C 1
ATOM 2198 O O . HIS A 1 282 ? 7.152 -16.799 -29.295 1.00 85.56 282 HIS A O 1
ATOM 2204 N N . ALA A 1 283 ? 6.215 -15.921 -27.448 1.00 83.19 283 ALA A N 1
ATOM 2205 C CA . ALA A 1 283 ? 4.950 -15.565 -28.083 1.00 83.19 283 ALA A CA 1
ATOM 2206 C C . ALA A 1 283 ? 5.164 -14.526 -29.196 1.00 83.19 283 ALA A C 1
ATOM 2208 O O . ALA A 1 283 ? 4.726 -14.739 -30.327 1.00 83.19 283 ALA A O 1
ATOM 2209 N N . ALA A 1 284 ? 5.916 -13.460 -28.916 1.00 84.69 284 ALA A N 1
ATOM 2210 C CA . ALA A 1 284 ? 6.233 -12.430 -29.900 1.00 84.69 284 ALA A CA 1
ATOM 2211 C C . ALA A 1 284 ? 7.026 -12.992 -31.096 1.00 84.69 284 ALA A C 1
ATOM 2213 O O . ALA A 1 284 ? 6.672 -12.743 -32.246 1.00 84.69 284 ALA A O 1
ATOM 2214 N N . MET A 1 285 ? 8.048 -13.820 -30.844 1.00 89.75 285 MET A N 1
ATOM 2215 C CA . MET A 1 285 ? 8.853 -14.466 -31.893 1.00 89.75 285 MET A CA 1
ATOM 2216 C C . MET A 1 285 ? 8.052 -15.472 -32.730 1.00 89.75 285 MET A C 1
ATOM 2218 O O . MET A 1 285 ? 8.382 -15.708 -33.889 1.00 89.75 285 MET A O 1
ATOM 2222 N N . SER A 1 286 ? 6.984 -16.037 -32.163 1.00 90.44 286 SER A N 1
ATOM 2223 C CA . SER A 1 286 ? 6.046 -16.914 -32.874 1.00 90.44 286 SER A CA 1
ATOM 2224 C C . SER A 1 286 ? 4.980 -16.139 -33.663 1.00 90.44 286 SER A C 1
ATOM 2226 O O . SER A 1 286 ? 4.111 -16.755 -34.276 1.00 90.44 286 SER A O 1
ATOM 2228 N N . GLY A 1 287 ? 5.030 -14.801 -33.655 1.00 88.50 287 GLY A N 1
ATOM 2229 C CA . GLY A 1 287 ? 4.127 -13.933 -34.411 1.00 88.50 287 GLY A CA 1
ATOM 2230 C C . GLY A 1 287 ? 2.840 -13.539 -33.681 1.00 88.50 287 GLY A C 1
ATOM 2231 O O . GLY A 1 287 ? 1.968 -12.932 -34.302 1.00 88.50 287 GLY A O 1
ATOM 2232 N N . TYR A 1 288 ? 2.696 -13.849 -32.387 1.00 86.44 288 TYR A N 1
ATOM 2233 C CA . TYR A 1 288 ? 1.563 -13.351 -31.604 1.00 86.44 288 TYR A CA 1
ATOM 2234 C C . TYR A 1 288 ? 1.726 -11.852 -31.331 1.00 86.44 288 TYR A C 1
ATOM 2236 O O . TYR A 1 288 ? 2.779 -11.392 -30.893 1.00 86.44 288 TYR A O 1
ATOM 2244 N N . THR A 1 289 ? 0.656 -11.096 -31.565 1.00 87.69 289 THR A N 1
ATOM 2245 C CA . THR A 1 289 ? 0.552 -9.661 -31.283 1.00 87.69 289 THR A CA 1
ATOM 2246 C C . THR A 1 289 ? -0.779 -9.374 -30.599 1.00 87.69 289 THR A C 1
ATOM 2248 O O . THR A 1 289 ? -1.672 -10.221 -30.617 1.00 87.69 289 THR A O 1
ATOM 2251 N N . ASP A 1 290 ? -0.900 -8.194 -29.994 1.00 86.12 290 ASP A N 1
ATOM 2252 C CA . ASP A 1 290 ? -2.101 -7.755 -29.274 1.00 86.12 290 ASP A CA 1
ATOM 2253 C C . ASP A 1 290 ? -2.615 -8.797 -28.260 1.00 86.12 290 ASP A C 1
ATOM 2255 O O . ASP A 1 290 ? -3.795 -9.162 -28.215 1.00 86.12 290 ASP A O 1
ATOM 2259 N N . ALA A 1 291 ? -1.692 -9.318 -27.451 1.00 83.75 291 ALA A N 1
ATOM 2260 C CA . ALA A 1 291 ? -1.998 -10.307 -26.436 1.00 83.75 291 ALA A CA 1
ATOM 2261 C C . ALA A 1 291 ? -1.203 -10.083 -25.147 1.00 83.75 291 ALA A C 1
ATOM 2263 O O . ALA A 1 291 ? -0.077 -9.588 -25.150 1.00 83.75 291 ALA A O 1
ATOM 2264 N N . VAL A 1 292 ? -1.802 -10.509 -24.042 1.00 84.00 292 VAL A N 1
ATOM 2265 C CA . VAL A 1 292 ? -1.262 -10.487 -22.687 1.00 84.00 292 VAL A CA 1
ATOM 2266 C C . VAL A 1 292 ? -0.998 -11.921 -22.248 1.00 84.00 292 VAL A C 1
ATOM 2268 O O . VAL A 1 292 ? -1.839 -12.802 -22.423 1.00 84.00 292 VAL A O 1
ATOM 2271 N N . LEU A 1 293 ? 0.158 -12.165 -21.641 1.00 84.25 293 LEU A N 1
ATOM 2272 C CA . LEU A 1 293 ? 0.431 -13.437 -20.981 1.00 84.25 293 LEU A CA 1
ATOM 2273 C C . LEU A 1 293 ? -0.048 -13.412 -19.540 1.00 84.25 293 LEU A C 1
ATOM 2275 O O . LEU A 1 293 ? 0.214 -12.465 -18.802 1.00 84.25 293 LEU A O 1
ATOM 2279 N N . SER A 1 294 ? -0.710 -14.485 -19.132 1.00 81.12 294 SER A N 1
ATOM 2280 C CA . SER A 1 294 ? -1.159 -14.661 -17.757 1.00 81.12 294 SER A CA 1
ATOM 2281 C C . SER A 1 294 ? -1.078 -16.123 -17.338 1.00 81.12 294 SER A C 1
ATOM 2283 O O . SER A 1 294 ? -0.885 -17.012 -18.167 1.00 81.12 294 SER A O 1
ATOM 2285 N N . LEU A 1 295 ? -1.214 -16.375 -16.041 1.00 80.00 295 LEU A N 1
ATOM 2286 C CA . LEU A 1 295 ? -1.273 -17.713 -15.469 1.00 80.00 295 LEU A CA 1
ATOM 2287 C C . LEU A 1 295 ? -2.723 -18.038 -15.116 1.00 80.00 295 LEU A C 1
ATOM 2289 O O . LEU A 1 295 ? -3.336 -17.359 -14.294 1.00 80.00 295 LEU A O 1
ATOM 2293 N N . TRP A 1 296 ? -3.258 -19.105 -15.700 1.00 80.25 296 TRP A N 1
ATOM 2294 C CA . TRP A 1 296 ? -4.607 -19.580 -15.428 1.00 80.25 296 TRP A CA 1
ATOM 2295 C C . TRP A 1 296 ? -4.582 -21.068 -15.083 1.00 80.25 296 TRP A C 1
ATOM 2297 O O . TRP A 1 296 ? -4.076 -21.882 -15.848 1.00 80.25 296 TRP A O 1
ATOM 2307 N N . HIS A 1 297 ? -5.082 -21.426 -13.894 1.00 85.00 297 HIS A N 1
ATOM 2308 C CA . HIS A 1 297 ? -5.060 -22.801 -13.366 1.00 85.00 297 HIS A CA 1
ATOM 2309 C C . HIS A 1 297 ? -3.680 -23.489 -13.429 1.00 85.00 297 HIS A C 1
ATOM 2311 O O . HIS A 1 297 ? -3.579 -24.678 -13.713 1.00 85.00 297 HIS A O 1
ATOM 2317 N N . GLY A 1 298 ? -2.605 -22.739 -13.162 1.00 81.12 298 GLY A N 1
ATOM 2318 C CA . GLY A 1 298 ? -1.236 -23.268 -13.189 1.00 81.12 298 GLY A CA 1
ATOM 2319 C C . GLY A 1 298 ? -0.633 -23.409 -14.590 1.00 81.12 298 GLY A C 1
ATOM 2320 O O . GLY A 1 298 ? 0.475 -23.922 -14.716 1.00 81.12 298 GLY A O 1
ATOM 2321 N N . VAL A 1 299 ? -1.323 -22.933 -15.630 1.00 86.31 299 VAL A N 1
ATOM 2322 C CA . VAL A 1 299 ? -0.856 -22.956 -17.020 1.00 86.31 299 VAL A CA 1
ATOM 2323 C C . VAL A 1 299 ? -0.686 -21.530 -17.535 1.00 86.31 299 VAL A C 1
ATOM 2325 O O . VAL A 1 299 ? -1.533 -20.669 -17.299 1.00 86.31 299 VAL A O 1
ATOM 2328 N N . TYR A 1 300 ? 0.421 -21.264 -18.227 1.00 85.56 300 TYR A N 1
ATOM 2329 C CA . TYR A 1 300 ? 0.653 -19.974 -18.874 1.00 85.56 300 TYR A CA 1
ATOM 2330 C C . TYR A 1 300 ? -0.131 -19.894 -20.184 1.00 85.56 300 TYR A C 1
ATOM 2332 O O . TYR A 1 300 ? 0.029 -20.741 -21.062 1.00 85.56 300 TYR A O 1
ATOM 2340 N N . CYS A 1 301 ? -0.962 -18.865 -20.312 1.00 88.50 301 CYS A N 1
ATOM 2341 C CA . CYS A 1 301 ? -1.875 -18.671 -21.430 1.00 88.50 301 CYS A CA 1
ATOM 2342 C C . CYS A 1 301 ? -1.626 -17.318 -22.099 1.00 88.50 301 CYS A C 1
ATOM 2344 O O . CYS A 1 301 ? -1.410 -16.313 -21.419 1.00 88.50 301 CYS A O 1
ATOM 2346 N N . ILE A 1 302 ? -1.716 -17.292 -23.430 1.00 88.25 302 ILE A N 1
ATOM 2347 C CA . ILE A 1 302 ? -1.753 -16.067 -24.236 1.00 88.25 302 ILE A CA 1
ATOM 2348 C C . ILE A 1 302 ? -3.220 -15.649 -24.363 1.00 88.25 302 ILE A C 1
ATOM 2350 O O . ILE A 1 302 ? -4.043 -16.418 -24.856 1.00 88.25 302 ILE A O 1
ATOM 2354 N N . ILE A 1 303 ? -3.551 -14.446 -23.904 1.00 86.06 303 ILE A N 1
ATOM 2355 C CA . ILE A 1 303 ? -4.915 -13.915 -23.859 1.00 86.06 303 ILE A CA 1
ATOM 2356 C C . ILE A 1 303 ? -4.978 -12.671 -24.753 1.00 86.06 303 ILE A C 1
ATOM 2358 O O . ILE A 1 303 ? -4.231 -11.730 -24.503 1.00 86.06 303 ILE A O 1
ATOM 2362 N N . PRO A 1 304 ? -5.856 -12.611 -25.767 1.00 85.88 304 PRO A N 1
ATOM 2363 C CA . PRO A 1 304 ? -6.045 -11.403 -26.572 1.00 85.88 304 PRO A CA 1
ATOM 2364 C C . PRO A 1 304 ? -6.351 -10.166 -25.714 1.00 85.88 304 PRO A C 1
ATOM 2366 O O . PRO A 1 304 ? -7.196 -10.238 -24.814 1.00 85.88 304 PRO A O 1
ATOM 2369 N N . SER A 1 305 ? -5.723 -9.020 -26.002 1.00 83.75 305 SER A N 1
ATOM 2370 C CA . SER A 1 305 ? -5.836 -7.822 -25.151 1.00 83.75 305 SER A CA 1
ATOM 2371 C C . SER A 1 305 ? -7.286 -7.370 -24.963 1.00 83.75 305 SER A C 1
ATOM 2373 O O . SER A 1 305 ? -7.689 -7.033 -23.850 1.00 83.75 305 SER A O 1
ATOM 2375 N N . HIS A 1 306 ? -8.107 -7.432 -26.015 1.00 84.12 306 HIS A N 1
ATOM 2376 C CA . HIS A 1 306 ? -9.522 -7.044 -25.956 1.00 84.12 306 HIS A CA 1
ATOM 2377 C C . HIS A 1 306 ? -10.372 -7.889 -24.985 1.00 84.12 306 HIS A C 1
ATOM 2379 O O . HIS A 1 306 ? -11.409 -7.419 -24.525 1.00 84.12 306 HIS A O 1
ATOM 2385 N N . LEU A 1 307 ? -9.950 -9.116 -24.643 1.00 84.88 307 LEU A N 1
ATOM 2386 C CA . LEU A 1 307 ? -10.612 -9.932 -23.615 1.00 84.88 307 LEU A CA 1
ATOM 2387 C C . LEU A 1 307 ? -10.155 -9.556 -22.202 1.00 84.88 307 LEU A C 1
ATOM 2389 O O . LEU A 1 307 ? -10.911 -9.702 -21.248 1.00 84.88 307 LEU A O 1
ATOM 2393 N N . THR A 1 308 ? -8.934 -9.042 -22.040 1.00 77.62 308 THR A N 1
ATOM 2394 C CA . THR A 1 308 ? -8.459 -8.589 -20.720 1.00 77.62 308 THR A CA 1
ATOM 2395 C C . THR A 1 308 ? -9.141 -7.304 -20.259 1.00 77.62 308 THR A C 1
ATOM 2397 O O . THR A 1 308 ? -9.245 -7.056 -19.061 1.00 77.62 308 THR A O 1
ATOM 2400 N N . THR A 1 309 ? -9.655 -6.505 -21.195 1.00 77.44 309 THR A N 1
ATOM 2401 C CA . THR A 1 309 ? -10.364 -5.254 -20.902 1.00 77.44 309 THR A CA 1
ATOM 2402 C C . THR A 1 309 ? -11.877 -5.428 -20.770 1.00 77.44 309 THR A C 1
ATOM 2404 O O . THR A 1 309 ? -12.552 -4.498 -20.330 1.00 77.44 309 THR A O 1
ATOM 2407 N N . SER A 1 310 ? -12.432 -6.603 -21.099 1.00 80.31 310 SER A N 1
ATOM 2408 C CA . SER A 1 310 ? -13.884 -6.832 -21.071 1.00 80.31 310 SER A CA 1
ATOM 2409 C C . SER A 1 310 ? -14.464 -6.966 -19.662 1.00 80.31 310 SER A C 1
ATOM 2411 O O . SER A 1 310 ? -15.672 -6.840 -19.476 1.00 80.31 310 SER A O 1
ATOM 2413 N N . GLY A 1 311 ? -13.633 -7.250 -18.661 1.00 74.00 311 GLY A N 1
ATOM 2414 C CA . GLY A 1 311 ? -14.086 -7.456 -17.292 1.00 74.00 311 GLY A CA 1
ATOM 2415 C C . GLY A 1 311 ? -12.951 -7.361 -16.285 1.00 74.00 311 GLY A C 1
ATOM 2416 O O . GLY A 1 311 ? -11.780 -7.494 -16.623 1.00 74.00 311 GLY A O 1
ATOM 2417 N N . ILE A 1 312 ? -13.316 -7.127 -15.028 1.00 78.06 312 ILE A N 1
ATOM 2418 C CA . ILE A 1 312 ? -12.374 -7.048 -13.911 1.00 78.06 312 ILE A CA 1
ATOM 2419 C C . ILE A 1 312 ? -12.736 -8.157 -12.929 1.00 78.06 312 ILE A C 1
ATOM 2421 O O . ILE A 1 312 ? -13.901 -8.287 -12.551 1.00 78.06 312 ILE A O 1
ATOM 2425 N N . ASN A 1 313 ? -11.742 -8.938 -12.507 1.00 80.50 313 ASN A N 1
ATOM 2426 C CA . ASN A 1 313 ? -11.927 -9.934 -11.458 1.00 80.50 313 ASN A CA 1
ATOM 2427 C C . ASN A 1 313 ? -12.174 -9.237 -10.113 1.00 80.50 313 ASN A C 1
ATOM 2429 O O . ASN A 1 313 ? -11.429 -8.327 -9.764 1.00 80.50 313 ASN A O 1
ATOM 2433 N N . ARG A 1 314 ? -13.191 -9.661 -9.360 1.00 85.31 314 ARG A N 1
ATOM 2434 C CA . ARG A 1 314 ? -13.611 -9.050 -8.089 1.00 85.31 314 ARG A CA 1
ATOM 2435 C C . ARG A 1 314 ? -13.703 -10.094 -6.992 1.00 85.31 314 ARG A C 1
ATOM 2437 O O . ARG A 1 314 ? -13.976 -11.260 -7.277 1.00 85.31 314 ARG A O 1
ATOM 2444 N N . VAL A 1 315 ? -13.519 -9.676 -5.742 1.00 85.81 315 VAL A N 1
ATOM 2445 C CA . VAL A 1 315 ? -13.802 -10.556 -4.604 1.00 85.81 315 VAL A CA 1
ATOM 2446 C C . VAL A 1 315 ? -15.295 -10.884 -4.604 1.00 85.81 315 VAL A C 1
ATOM 2448 O O . VAL A 1 315 ? -16.138 -9.993 -4.556 1.00 85.81 315 VAL A O 1
ATOM 2451 N N . THR A 1 316 ? -15.627 -12.170 -4.678 1.00 86.62 316 THR A N 1
ATOM 2452 C CA . THR A 1 316 ? -17.014 -12.636 -4.581 1.00 86.62 316 THR A CA 1
ATOM 2453 C C . THR A 1 316 ? -17.429 -12.681 -3.107 1.00 86.62 316 THR A C 1
ATOM 2455 O O . THR A 1 316 ? -16.753 -13.381 -2.345 1.00 86.62 316 THR A O 1
ATOM 2458 N N . PRO A 1 317 ? -18.511 -11.997 -2.688 1.00 84.50 317 PRO A N 1
ATOM 2459 C CA . PRO A 1 317 ? -18.974 -12.018 -1.296 1.00 84.50 317 PRO A CA 1
ATOM 2460 C C . PRO A 1 317 ? -19.334 -13.425 -0.794 1.00 84.50 317 PRO A C 1
ATOM 2462 O O . PRO A 1 317 ? -19.050 -13.773 0.347 1.00 84.50 317 PRO A O 1
ATOM 2465 N N . GLU A 1 318 ? -19.874 -14.282 -1.659 1.00 85.00 318 GLU A N 1
ATOM 2466 C CA . GLU A 1 318 ? -20.192 -15.687 -1.355 1.00 85.00 318 GLU A CA 1
ATOM 2467 C C . GLU A 1 318 ? -18.993 -16.622 -1.596 1.00 85.00 318 GLU A C 1
ATOM 2469 O O . GLU A 1 318 ? -19.067 -17.838 -1.413 1.00 85.00 318 GLU A O 1
ATOM 2474 N N . GLY A 1 319 ? -17.870 -16.064 -2.049 1.00 85.50 319 GLY A N 1
ATOM 2475 C CA . GLY A 1 319 ? -16.665 -16.806 -2.363 1.00 85.50 319 GLY A CA 1
ATOM 2476 C C . GLY A 1 319 ? -15.928 -17.264 -1.110 1.00 85.50 319 GLY A C 1
ATOM 2477 O O . GLY A 1 319 ? -15.902 -16.590 -0.080 1.00 85.50 319 GLY A O 1
ATOM 2478 N N . ARG A 1 320 ? -15.213 -18.388 -1.231 1.00 88.00 320 ARG A N 1
ATOM 2479 C CA . ARG A 1 320 ? -14.410 -18.959 -0.138 1.00 88.00 320 ARG A CA 1
ATOM 2480 C C . ARG A 1 320 ? -13.411 -17.966 0.462 1.00 88.00 320 ARG A C 1
ATOM 2482 O O . ARG A 1 320 ? -13.167 -18.003 1.661 1.00 88.00 320 ARG A O 1
ATOM 2489 N N . LEU A 1 321 ? -12.843 -17.081 -0.361 1.00 85.00 321 LEU A N 1
ATOM 2490 C CA . LEU A 1 321 ? -11.931 -16.042 0.115 1.00 85.00 321 LEU A CA 1
ATOM 2491 C C . LEU A 1 321 ? -12.611 -15.134 1.145 1.00 85.00 321 LEU A C 1
ATOM 2493 O O . LEU A 1 321 ? -12.049 -14.918 2.212 1.00 85.00 321 LEU A O 1
ATOM 2497 N N . TRP A 1 322 ? -13.811 -14.631 0.849 1.00 88.50 322 TRP A N 1
ATOM 2498 C CA . TRP A 1 322 ? -14.506 -13.720 1.754 1.00 88.50 322 TRP A CA 1
ATOM 2499 C C . TRP A 1 322 ? -15.059 -14.437 2.987 1.00 88.50 322 TRP A C 1
ATOM 2501 O O . TRP A 1 322 ? -14.919 -13.933 4.098 1.00 88.50 322 TRP A O 1
ATOM 2511 N N . LEU A 1 323 ? -15.581 -15.656 2.825 1.00 88.19 323 LEU A N 1
ATOM 2512 C CA . LEU A 1 323 ? -16.007 -16.485 3.958 1.00 88.19 323 LEU A CA 1
ATOM 2513 C C . LEU A 1 323 ? -14.867 -16.690 4.970 1.00 88.19 323 LEU A C 1
ATOM 2515 O O . LEU A 1 323 ? -15.067 -16.498 6.166 1.00 88.19 323 LEU A O 1
ATOM 2519 N N . ASN A 1 324 ? -13.647 -16.960 4.494 1.00 87.06 324 ASN A N 1
ATOM 2520 C CA . ASN A 1 324 ? -12.473 -17.067 5.362 1.00 87.06 324 ASN A CA 1
ATOM 2521 C C . ASN A 1 324 ? -12.144 -15.743 6.087 1.00 87.06 324 ASN A C 1
ATOM 2523 O O . ASN A 1 324 ? -11.662 -15.769 7.219 1.00 87.06 324 ASN A O 1
ATOM 2527 N N . VAL A 1 325 ? -12.378 -14.583 5.458 1.00 86.81 325 VAL A N 1
ATOM 2528 C CA . VAL A 1 325 ? -12.202 -13.267 6.106 1.00 86.81 325 VAL A CA 1
ATOM 2529 C C . VAL A 1 325 ? -13.215 -13.083 7.236 1.00 86.81 325 VAL A C 1
ATOM 2531 O O . VAL A 1 325 ? -12.839 -12.651 8.329 1.00 86.81 325 VAL A O 1
ATOM 2534 N N . LEU A 1 326 ? -14.483 -13.428 6.999 1.00 85.81 326 LEU A N 1
ATOM 2535 C CA . LEU A 1 326 ? -15.540 -13.345 8.010 1.00 85.81 326 LEU A CA 1
ATOM 2536 C C . LEU A 1 326 ? -15.238 -14.253 9.209 1.00 85.81 326 LEU A C 1
ATOM 2538 O O . LEU A 1 326 ? -15.340 -13.816 10.356 1.00 85.81 326 LEU A O 1
ATOM 2542 N N . GLU A 1 327 ? -14.789 -15.484 8.952 1.00 84.00 327 GLU A N 1
ATOM 2543 C CA . GLU A 1 327 ? -14.365 -16.420 9.999 1.00 84.00 327 GLU A CA 1
ATOM 2544 C C . GLU A 1 327 ? -13.157 -15.900 10.792 1.00 84.00 327 GLU A C 1
ATOM 2546 O O . GLU A 1 327 ? -13.150 -15.978 12.020 1.00 84.00 327 GLU A O 1
ATOM 2551 N N . SER A 1 328 ? -12.150 -15.339 10.111 1.00 81.94 328 SER A N 1
ATOM 2552 C CA . SER A 1 328 ? -10.928 -14.813 10.742 1.00 81.94 328 SER A CA 1
ATOM 2553 C C . SER A 1 328 ? -11.209 -13.598 11.629 1.00 81.94 328 SER A C 1
ATOM 2555 O O . SER A 1 328 ? -10.742 -13.515 12.764 1.00 81.94 328 SER A O 1
ATOM 2557 N N . THR A 1 329 ? -12.001 -12.651 11.127 1.00 79.62 329 THR A N 1
ATOM 2558 C CA . THR A 1 329 ? -12.249 -11.378 11.817 1.00 79.62 329 THR A CA 1
ATOM 2559 C C . THR A 1 329 ? -13.276 -11.491 12.941 1.00 79.62 329 THR A C 1
ATOM 2561 O O . THR A 1 329 ? -13.326 -10.630 13.824 1.00 79.62 329 THR A O 1
ATOM 2564 N N . GLY A 1 330 ? -14.114 -12.534 12.917 1.00 68.31 330 GLY A N 1
ATOM 2565 C CA . GLY A 1 330 ? -15.257 -12.678 13.820 1.00 68.31 330 GLY A CA 1
ATOM 2566 C C . GLY A 1 330 ? -16.300 -11.567 13.648 1.00 68.31 330 GLY A C 1
ATOM 2567 O O . GLY A 1 330 ? -17.208 -11.440 14.473 1.00 68.31 330 GLY A O 1
ATOM 2568 N N . SER A 1 331 ? -16.164 -10.743 12.605 1.00 57.53 331 SER A N 1
ATOM 2569 C CA . SER A 1 331 ? -17.099 -9.679 12.284 1.00 57.53 331 SER A CA 1
ATOM 2570 C C . SER A 1 331 ? -18.299 -10.278 11.565 1.00 57.53 331 SER A C 1
ATOM 2572 O O . SER A 1 331 ? -18.241 -10.606 10.387 1.00 57.53 331 SER A O 1
ATOM 2574 N N . LEU A 1 332 ? -19.428 -10.346 12.272 1.00 52.84 332 LEU A N 1
ATOM 2575 C CA . LEU A 1 332 ? -20.756 -10.510 11.664 1.00 52.84 332 LEU A CA 1
ATOM 2576 C C . LEU A 1 332 ? -21.268 -9.210 11.004 1.00 52.84 332 LEU A C 1
ATOM 2578 O O . LEU A 1 332 ? -22.422 -9.121 10.583 1.00 52.84 332 LEU A O 1
ATOM 2582 N N . ILE A 1 333 ? -20.440 -8.167 10.989 1.00 46.12 333 ILE A N 1
ATOM 2583 C CA . ILE A 1 333 ? -20.830 -6.818 10.611 1.00 46.12 333 ILE A CA 1
ATOM 2584 C C . ILE A 1 333 ? -20.691 -6.652 9.113 1.00 46.12 333 ILE A C 1
ATOM 2586 O O . ILE A 1 333 ? -19.590 -6.734 8.579 1.00 46.12 333 ILE A O 1
ATOM 2590 N N . LEU A 1 334 ? -21.851 -6.361 8.514 1.00 45.72 334 LEU A N 1
ATOM 2591 C CA . LEU A 1 334 ? -22.118 -6.017 7.115 1.00 45.72 334 LEU A CA 1
ATOM 2592 C C . LEU A 1 334 ? -22.491 -7.186 6.195 1.00 45.72 334 LEU A C 1
ATOM 2594 O O . LEU A 1 334 ? -22.119 -7.221 5.030 1.00 45.72 334 LEU A O 1
ATOM 2598 N N . LEU A 1 335 ? -23.369 -8.071 6.6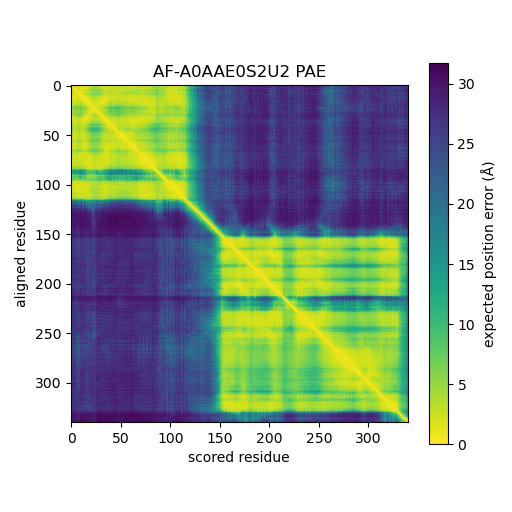73 1.00 43.19 335 LEU A N 1
ATOM 2599 C CA . LEU A 1 335 ? -24.427 -8.604 5.809 1.00 43.19 335 LEU A CA 1
ATOM 2600 C C . LEU A 1 335 ? -25.625 -7.651 5.911 1.00 43.19 335 LEU A C 1
ATOM 2602 O O . LEU A 1 335 ? -26.586 -7.905 6.640 1.00 43.19 335 LEU A O 1
ATOM 2606 N N . ALA A 1 336 ? -25.554 -6.511 5.222 1.00 39.72 336 ALA A N 1
ATOM 2607 C CA . ALA A 1 336 ? -26.788 -5.867 4.796 1.00 39.72 336 ALA A CA 1
ATOM 2608 C C . ALA A 1 336 ? -27.450 -6.848 3.808 1.00 39.72 336 ALA A C 1
ATOM 2610 O O . ALA A 1 336 ? -26.980 -7.033 2.692 1.00 39.72 336 ALA A O 1
ATOM 2611 N N . ASP A 1 337 ? -28.458 -7.573 4.289 1.00 39.09 337 ASP A N 1
ATOM 2612 C CA . ASP A 1 337 ? -29.415 -8.380 3.519 1.00 39.09 337 ASP A CA 1
ATOM 2613 C C . ASP A 1 337 ? -28.975 -9.645 2.757 1.00 39.09 337 ASP A C 1
ATOM 2615 O O . ASP A 1 337 ? -29.819 -10.263 2.112 1.00 39.09 337 ASP A O 1
ATOM 2619 N N . TYR A 1 338 ? -27.758 -10.166 2.912 1.00 39.12 338 TYR A N 1
ATOM 2620 C CA . TYR A 1 338 ? -27.442 -11.516 2.408 1.00 39.12 338 TYR A CA 1
ATOM 2621 C C . TYR A 1 338 ? -27.869 -12.601 3.409 1.00 39.12 338 TYR A C 1
ATOM 2623 O O . TYR A 1 338 ? -27.062 -13.170 4.146 1.00 39.12 338 TYR A O 1
ATOM 2631 N N . ARG A 1 339 ? -29.181 -12.860 3.466 1.00 30.31 339 ARG A N 1
ATOM 2632 C CA . ARG A 1 339 ? -29.724 -14.114 4.008 1.00 30.31 339 ARG A CA 1
ATOM 2633 C C . ARG A 1 339 ? -29.635 -15.181 2.916 1.00 30.31 339 ARG A C 1
ATOM 2635 O O . ARG A 1 339 ? -30.108 -14.943 1.808 1.00 30.31 339 ARG A O 1
ATOM 2642 N N . ILE A 1 340 ? -29.036 -16.323 3.249 1.00 31.75 340 ILE A N 1
ATOM 2643 C CA . ILE A 1 340 ? -29.277 -17.595 2.551 1.00 31.75 340 ILE A CA 1
ATOM 2644 C C . ILE A 1 340 ? -30.736 -17.999 2.778 1.00 31.75 340 ILE A C 1
ATOM 2646 O O . ILE A 1 340 ? -31.225 -17.764 3.913 1.00 31.75 340 ILE A O 1
#

Organism: NCBI:txid2493646

pLDDT: mean 76.89, std 19.4, range [22.12, 95.31]